Protein AF-F4S4H0-F1 (afdb_monomer_lite)

InterPro domains:
  IPR054364 Ca3427-like, PBP 2 [PF22384] (79-157)

Radius of gyration: 25.29 Å; chains: 1; bounding box: 66×42×77 Å

Foldseek 3Di:
DDPDDQDAAEEEEAPDPVCVVVVVCVVVDVPNVVRHHYDYDNVFLVVVLVCVVVVNHDHYDHDLVSVLLSLLCPPDPQSQEEEDLDPPDPFVVLVVVVCVVVVQPPPPHDHRHYDHQNDPVSQLVCCVVSVHVHIDDDCQLCVVCVVVVSDPDSDDDDDPADPDADDDDPCVVPVVCVPVVNVVVVQVVVLVVLVVCPAQLDDHDPVNLVCCCVVVVGDSVSSNVVSRVDGDDNTNVDDDPVRVVVVVD

Structure (mmCIF, N/CA/C/O backbone):
data_AF-F4S4H0-F1
#
_entry.id   AF-F4S4H0-F1
#
loop_
_atom_site.group_PDB
_atom_site.id
_atom_site.type_symbol
_atom_site.label_atom_id
_atom_site.label_alt_id
_atom_site.label_comp_id
_atom_site.label_asym_id
_atom_site.label_entity_id
_atom_site.label_seq_id
_atom_site.pdbx_PDB_ins_code
_atom_site.Cartn_x
_atom_site.Cartn_y
_atom_site.Cartn_z
_atom_site.occupancy
_atom_site.B_iso_or_equiv
_atom_site.auth_seq_id
_atom_site.auth_comp_id
_atom_site.auth_asym_id
_atom_site.auth_atom_id
_atom_site.pdbx_PDB_model_num
ATOM 1 N N . MET A 1 1 ? -43.622 7.554 39.735 1.00 36.84 1 MET A N 1
ATOM 2 C CA . MET A 1 1 ? -42.325 8.166 39.377 1.00 36.84 1 MET A CA 1
ATOM 3 C C . MET A 1 1 ? -41.307 7.040 39.299 1.00 36.84 1 MET A C 1
ATOM 5 O O . MET A 1 1 ? -40.936 6.513 40.334 1.00 36.84 1 MET A O 1
ATOM 9 N N . SER A 1 2 ? -40.969 6.576 38.093 1.00 41.09 2 SER A N 1
ATOM 10 C CA . SER A 1 2 ? -39.963 5.523 37.903 1.00 41.09 2 SER A CA 1
ATOM 11 C C . SER A 1 2 ? -38.596 6.191 37.835 1.00 41.09 2 SER A C 1
ATOM 13 O O . SER A 1 2 ? -38.225 6.730 36.797 1.00 41.09 2 SER A O 1
ATOM 15 N N . THR A 1 3 ? -37.879 6.226 38.953 1.00 40.84 3 THR A N 1
ATOM 16 C CA . THR A 1 3 ? -36.487 6.679 39.001 1.00 40.84 3 THR A CA 1
ATOM 17 C C . THR A 1 3 ? -35.623 5.639 38.295 1.00 40.84 3 THR A C 1
ATOM 19 O O . THR A 1 3 ? -35.272 4.617 38.882 1.00 40.84 3 THR A O 1
ATOM 22 N N . SER A 1 4 ? -35.322 5.859 37.012 1.00 48.38 4 SER A N 1
ATOM 23 C CA . SER A 1 4 ? -34.310 5.073 36.310 1.00 48.38 4 SER A CA 1
ATOM 24 C C . SER A 1 4 ? -32.969 5.307 36.998 1.00 48.38 4 SER A C 1
ATOM 26 O O . SER A 1 4 ? -32.482 6.437 37.030 1.00 48.38 4 SER A O 1
ATOM 28 N N . ILE A 1 5 ? -32.394 4.251 37.565 1.00 51.66 5 ILE A N 1
ATOM 29 C CA . ILE A 1 5 ? -31.032 4.265 38.104 1.00 51.66 5 ILE A CA 1
ATOM 30 C C . ILE A 1 5 ? -30.106 4.782 36.986 1.00 51.66 5 ILE A C 1
ATOM 32 O O . ILE A 1 5 ? -30.208 4.271 35.865 1.00 51.66 5 ILE A O 1
ATOM 36 N N . PRO A 1 6 ? -29.252 5.795 37.228 1.00 54.06 6 PRO A N 1
ATOM 37 C CA . PRO A 1 6 ? -28.335 6.279 36.206 1.00 54.06 6 PRO A CA 1
ATOM 38 C C . PRO A 1 6 ? -27.454 5.120 35.739 1.00 54.06 6 PRO A C 1
ATOM 40 O O . PRO A 1 6 ? -26.819 4.431 36.539 1.00 54.06 6 PRO A O 1
ATOM 43 N N . LYS A 1 7 ? -27.487 4.855 34.431 1.00 76.31 7 LYS A N 1
ATOM 44 C CA . LYS A 1 7 ? -26.752 3.753 33.812 1.00 76.31 7 LYS A CA 1
ATOM 45 C C . LYS A 1 7 ? -25.259 4.074 33.920 1.00 76.31 7 LYS A C 1
ATOM 47 O O . LYS A 1 7 ? -24.820 5.082 33.372 1.00 76.31 7 LYS A O 1
ATOM 52 N N . LYS A 1 8 ? -24.510 3.256 34.661 1.00 86.94 8 LYS A N 1
ATOM 53 C CA . LYS A 1 8 ? -23.060 3.422 34.809 1.00 86.94 8 LYS A CA 1
ATOM 54 C C . LYS A 1 8 ? -22.357 3.157 33.480 1.00 86.94 8 LYS A C 1
ATOM 56 O O . LYS A 1 8 ? -22.784 2.279 32.732 1.00 86.94 8 LYS A O 1
ATOM 61 N N . LEU A 1 9 ? -21.282 3.892 33.205 1.00 84.38 9 LEU A N 1
ATOM 62 C CA . LEU A 1 9 ? -20.436 3.663 32.033 1.00 84.38 9 LEU A CA 1
ATOM 63 C C . LEU A 1 9 ? -19.536 2.445 32.272 1.00 84.38 9 LEU A C 1
ATOM 65 O O . LEU A 1 9 ? -18.723 2.459 33.195 1.00 84.38 9 LEU A O 1
ATOM 69 N N . ARG A 1 10 ? -19.658 1.398 31.452 1.00 88.38 10 ARG A N 1
ATOM 70 C CA . ARG A 1 10 ? -18.900 0.153 31.635 1.00 88.38 10 ARG A CA 1
ATOM 71 C C . ARG A 1 10 ? -17.582 0.214 30.877 1.00 88.38 10 ARG A C 1
ATOM 73 O O . ARG A 1 10 ? -17.572 0.270 29.647 1.00 88.38 10 ARG A O 1
ATOM 80 N N . ILE A 1 11 ? -16.469 0.203 31.598 1.00 87.06 11 ILE A N 1
ATOM 81 C CA . ILE A 1 11 ? -15.128 0.348 31.030 1.00 87.06 11 ILE A CA 1
ATOM 82 C C . ILE A 1 11 ? -14.396 -0.992 31.112 1.00 87.06 11 ILE A C 1
ATOM 84 O O . ILE A 1 11 ? -14.024 -1.443 32.195 1.00 87.06 11 ILE A O 1
ATOM 88 N N . GLY A 1 12 ? -14.179 -1.614 29.955 1.00 86.75 12 GLY A N 1
ATOM 89 C CA . GLY A 1 12 ? -13.308 -2.770 29.790 1.00 86.75 12 GLY A CA 1
ATOM 90 C C . GLY A 1 12 ? -11.842 -2.367 29.911 1.00 86.75 12 GLY A C 1
ATOM 91 O O . GLY A 1 12 ? -11.394 -1.433 29.241 1.00 86.75 12 GLY A O 1
ATOM 92 N N . TYR A 1 13 ? -11.078 -3.066 30.746 1.00 87.88 13 TYR A N 1
ATOM 93 C CA . TYR A 1 13 ? -9.645 -2.807 30.909 1.00 87.88 13 TYR A CA 1
ATOM 94 C C . TYR A 1 13 ? -8.862 -4.097 31.163 1.00 87.88 13 TYR A C 1
ATOM 96 O O . TYR A 1 13 ? -9.395 -5.073 31.691 1.00 87.88 13 TYR A O 1
ATOM 104 N N . VAL A 1 14 ? -7.578 -4.103 30.805 1.00 83.88 14 VAL A N 1
ATOM 105 C CA . VAL A 1 14 ? -6.666 -5.197 31.165 1.00 83.88 14 VAL A CA 1
ATOM 106 C C . VAL A 1 14 ? -6.069 -4.890 32.546 1.00 83.88 14 VAL A C 1
ATOM 108 O O . VAL A 1 14 ? -5.500 -3.807 32.708 1.00 83.88 14 VAL A O 1
ATOM 111 N N . PRO A 1 15 ? -6.187 -5.784 33.549 1.00 84.75 15 PRO A N 1
ATOM 112 C CA . PRO A 1 15 ? -5.711 -5.561 34.917 1.00 84.75 15 PRO A CA 1
ATOM 113 C C . PRO A 1 15 ? -4.181 -5.689 35.034 1.00 84.75 15 PRO A C 1
ATOM 115 O O . PRO A 1 15 ? -3.652 -6.505 35.782 1.00 84.75 15 PRO A O 1
ATOM 118 N N . GLU A 1 16 ? -3.470 -4.853 34.286 1.00 84.19 16 GLU A N 1
ATOM 119 C CA . GLU A 1 16 ? -2.013 -4.751 34.247 1.00 84.19 16 GLU A CA 1
ATOM 120 C C . GLU A 1 16 ? -1.541 -3.359 34.679 1.00 84.19 16 GLU A C 1
ATOM 122 O O . GLU A 1 16 ? -2.334 -2.428 34.833 1.00 84.19 16 GLU A O 1
ATOM 127 N N . HIS A 1 17 ? -0.229 -3.185 34.846 1.00 79.94 17 HIS A N 1
ATOM 128 C CA . HIS A 1 17 ? 0.378 -1.937 35.313 1.00 79.94 17 HIS A CA 1
ATOM 129 C C . HIS A 1 17 ? 0.033 -0.715 34.438 1.00 79.94 17 HIS A C 1
ATOM 131 O O . HIS A 1 17 ? -0.070 0.391 34.968 1.00 79.94 17 HIS A O 1
ATOM 137 N N . PHE A 1 18 ? -0.248 -0.894 33.144 1.00 73.75 18 PHE A N 1
ATOM 138 C CA . PHE A 1 18 ? -0.721 0.182 32.259 1.00 73.75 18 PHE A CA 1
ATOM 139 C C . PHE A 1 18 ? -2.090 0.758 32.660 1.00 73.75 18 PHE A C 1
ATOM 141 O O . PHE A 1 18 ? -2.380 1.913 32.362 1.00 73.75 18 PHE A O 1
ATOM 148 N N . SER A 1 19 ? -2.913 -0.004 33.388 1.00 81.75 19 SER A N 1
ATOM 149 C CA . SER A 1 19 ? -4.205 0.461 33.916 1.00 81.75 19 SER A CA 1
ATOM 150 C C 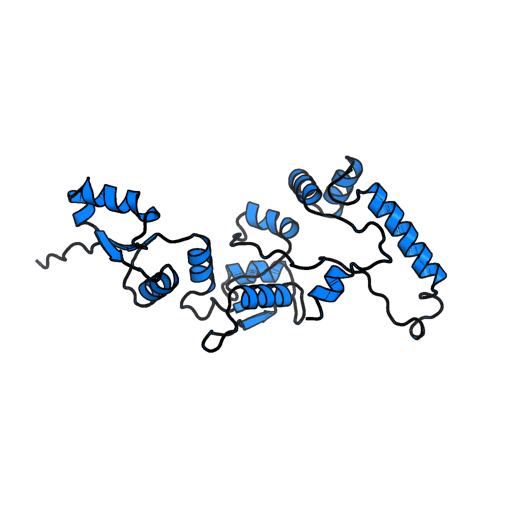. SER A 1 19 ? -4.089 1.300 35.194 1.00 81.75 19 SER A C 1
ATOM 152 O O . SER A 1 19 ? -5.091 1.820 35.685 1.00 81.75 19 SER A O 1
ATOM 154 N N . SER A 1 20 ? -2.875 1.488 35.727 1.00 79.25 20 SER A N 1
ATOM 155 C CA . SER A 1 20 ? -2.641 2.222 36.978 1.00 79.25 20 SER A CA 1
ATOM 156 C C . SER A 1 20 ? -3.262 3.624 37.017 1.00 79.25 20 SER A C 1
ATOM 158 O O . SER A 1 20 ? -3.847 3.944 38.050 1.00 79.25 20 SER A O 1
ATOM 160 N N . PRO A 1 21 ? -3.203 4.462 35.957 1.00 84.81 21 PRO A N 1
ATOM 161 C CA . PRO A 1 21 ? -3.842 5.779 35.983 1.00 84.81 21 PRO A CA 1
ATOM 162 C C . PRO A 1 21 ? -5.361 5.698 36.173 1.00 84.81 21 PRO A C 1
ATOM 164 O O . PRO A 1 21 ? -5.917 6.441 36.978 1.00 84.81 21 PRO A O 1
ATOM 167 N N . LEU A 1 22 ? -6.022 4.751 35.495 1.00 84.38 22 LEU A N 1
ATOM 168 C CA . LEU A 1 22 ? -7.455 4.503 35.660 1.00 84.38 22 LEU A CA 1
ATOM 169 C C . LEU A 1 22 ? -7.756 4.071 37.101 1.00 84.38 22 LEU A C 1
ATOM 171 O O . LEU A 1 22 ? -8.621 4.646 37.749 1.00 84.38 22 LEU A O 1
ATOM 175 N N . LEU A 1 23 ? -7.013 3.100 37.634 1.00 86.44 23 LEU A N 1
ATOM 176 C CA . LEU A 1 23 ? -7.231 2.607 38.998 1.00 86.44 23 LEU A CA 1
ATOM 177 C C . LEU A 1 23 ? -6.966 3.684 40.063 1.00 86.44 23 LEU A C 1
ATOM 179 O O . LEU A 1 23 ? -7.670 3.737 41.070 1.00 86.44 23 LEU A O 1
ATOM 183 N N . GLN A 1 24 ? -5.983 4.560 39.843 1.00 87.75 24 GLN A N 1
ATOM 184 C CA . GLN A 1 24 ? -5.719 5.699 40.722 1.00 87.75 24 GLN A CA 1
ATOM 185 C C . GLN A 1 24 ? -6.858 6.718 40.685 1.00 87.75 24 GLN A C 1
ATOM 187 O O . GLN A 1 24 ? -7.296 7.126 41.756 1.00 87.75 24 GLN A O 1
ATOM 192 N N . LEU A 1 25 ? -7.388 7.050 39.500 1.00 84.1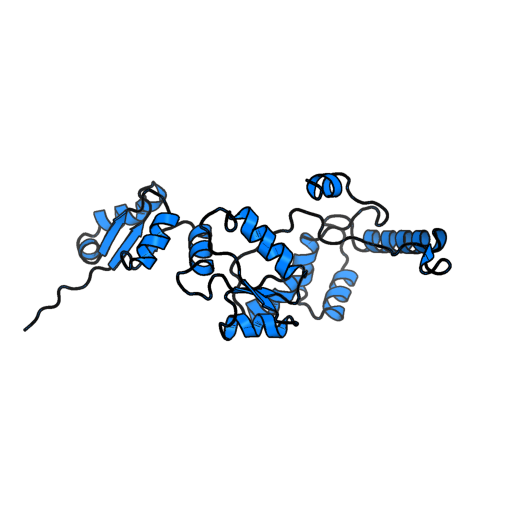9 25 LEU A N 1
ATOM 193 C CA . LEU A 1 25 ? -8.540 7.947 39.342 1.00 84.19 25 LEU A CA 1
ATOM 194 C C . LEU A 1 25 ? -9.746 7.456 40.152 1.00 84.19 25 LEU A C 1
ATOM 196 O O . LEU A 1 25 ? -10.335 8.215 40.918 1.00 84.19 25 LEU A O 1
ATOM 200 N N . ILE A 1 26 ? -10.067 6.166 40.040 1.00 88.00 26 ILE A N 1
ATOM 201 C CA . ILE A 1 26 ? -11.202 5.554 40.751 1.00 88.00 26 ILE A CA 1
ATOM 202 C C . ILE A 1 26 ? -10.965 5.476 42.262 1.00 88.00 26 ILE A C 1
ATOM 204 O O . ILE A 1 26 ? -11.913 5.511 43.047 1.00 88.00 26 ILE A O 1
ATOM 208 N N . LYS A 1 27 ? -9.702 5.414 42.692 1.00 89.38 27 LYS A N 1
ATOM 209 C CA . LYS A 1 27 ? -9.340 5.462 44.109 1.00 89.38 27 LYS A CA 1
ATOM 210 C C . LYS A 1 27 ? -9.378 6.883 44.682 1.00 89.38 27 LYS A C 1
ATOM 212 O O . LYS A 1 27 ? -9.660 7.022 45.867 1.00 89.38 27 LYS A O 1
ATOM 217 N N . SER A 1 28 ? -9.061 7.905 43.886 1.00 89.19 28 SER A N 1
ATOM 218 C CA . SER A 1 28 ? -8.986 9.300 44.337 1.00 89.19 28 SER A CA 1
ATOM 219 C C . SER A 1 28 ? -10.315 10.048 44.269 1.00 89.19 28 SER A C 1
ATOM 221 O O . SER A 1 28 ? -10.530 10.948 45.074 1.00 89.19 28 SER A O 1
ATOM 223 N N . ASP A 1 29 ? -11.185 9.699 43.320 1.00 90.50 29 ASP A N 1
ATOM 224 C CA . ASP A 1 29 ? -12.454 10.388 43.073 1.00 90.50 29 ASP A CA 1
ATOM 225 C C . ASP A 1 29 ? -13.626 9.402 43.178 1.00 90.50 29 ASP A C 1
ATOM 227 O O . ASP A 1 29 ? -13.996 8.713 42.224 1.00 90.50 29 ASP A O 1
ATOM 231 N N . HIS A 1 30 ? -14.194 9.307 44.383 1.00 87.06 30 HIS A N 1
ATOM 232 C CA . HIS A 1 30 ? -15.295 8.391 44.680 1.00 87.06 30 HIS A CA 1
ATOM 233 C C . HIS A 1 30 ? -16.614 8.792 44.006 1.00 87.06 30 HIS A C 1
ATOM 235 O O . HIS A 1 30 ? -17.411 7.913 43.663 1.00 87.06 30 HIS A O 1
ATOM 241 N N . ASP A 1 31 ? -16.828 10.089 43.776 1.00 86.88 31 ASP A N 1
ATOM 242 C CA . ASP A 1 31 ? -18.025 10.587 43.102 1.00 86.88 31 ASP A CA 1
ATOM 243 C C . ASP A 1 31 ? -17.986 10.177 41.629 1.00 86.88 31 ASP A C 1
ATOM 245 O O . ASP A 1 31 ? -18.942 9.577 41.133 1.00 86.88 31 ASP A O 1
ATOM 249 N N . PHE A 1 32 ? -16.849 10.369 40.952 1.00 84.44 32 PHE A N 1
ATOM 250 C CA . PHE A 1 32 ? -16.658 9.892 39.583 1.00 84.44 32 PHE A CA 1
ATOM 251 C C . PHE A 1 32 ? -16.693 8.361 39.496 1.00 84.44 32 PHE A C 1
ATOM 253 O O . PHE A 1 32 ? -17.365 7.810 38.620 1.00 84.44 32 PHE A O 1
ATOM 260 N N . ALA A 1 33 ? -16.060 7.657 40.440 1.00 85.94 33 ALA A N 1
ATOM 261 C CA . ALA A 1 33 ? -16.098 6.196 40.518 1.00 85.94 33 ALA A CA 1
ATOM 262 C C . ALA A 1 33 ? -17.527 5.637 40.589 1.00 85.94 33 ALA A C 1
ATOM 264 O O . ALA A 1 33 ? -17.807 4.575 40.035 1.00 85.94 33 ALA A O 1
ATOM 265 N N . SER A 1 34 ? -18.454 6.356 41.229 1.00 87.06 34 SER A N 1
ATOM 266 C CA . SER A 1 34 ? -19.857 5.942 41.313 1.00 87.06 34 SER A CA 1
ATOM 267 C C . SER A 1 34 ? -20.576 5.937 39.953 1.00 87.06 34 SER A C 1
ATOM 269 O O . SER A 1 34 ? -21.552 5.200 39.785 1.00 87.06 34 SER A O 1
ATOM 271 N N . THR A 1 35 ? -20.067 6.698 38.974 1.00 88.38 35 THR A N 1
ATOM 272 C CA . THR A 1 35 ? -20.642 6.842 37.626 1.00 88.38 35 THR A CA 1
ATOM 273 C C . THR A 1 35 ? -20.179 5.775 36.634 1.00 88.38 35 THR A C 1
ATOM 275 O O . THR A 1 35 ? -20.764 5.651 35.554 1.00 88.38 35 THR A O 1
ATOM 278 N N . ILE A 1 36 ? -19.170 4.974 36.988 1.00 90.56 36 ILE A N 1
ATOM 279 C CA . ILE A 1 36 ? -18.592 3.968 36.096 1.00 90.56 36 ILE A CA 1
ATOM 280 C C . ILE A 1 36 ? -18.588 2.567 36.719 1.00 90.56 36 ILE A C 1
ATOM 282 O O . ILE A 1 36 ? -18.702 2.390 37.932 1.00 90.56 36 ILE A O 1
ATOM 286 N N . GLU A 1 37 ? -18.451 1.552 35.876 1.00 92.19 37 GLU A N 1
ATOM 287 C CA . GLU A 1 37 ? -18.258 0.157 36.263 1.00 92.19 37 GLU A CA 1
ATOM 288 C C . GLU A 1 37 ? -17.032 -0.389 35.528 1.00 92.19 37 GLU A C 1
ATOM 290 O O . GLU A 1 37 ? -16.981 -0.371 34.300 1.00 92.19 37 GLU A O 1
ATOM 295 N N . LEU A 1 38 ? -16.023 -0.850 36.269 1.00 90.38 38 LEU A N 1
ATOM 296 C CA . LEU A 1 38 ? -14.827 -1.437 35.669 1.00 90.38 38 LEU A CA 1
ATOM 297 C C . LEU A 1 38 ? -15.039 -2.928 35.422 1.00 90.38 38 LEU A C 1
ATOM 299 O O . LEU A 1 38 ? -15.326 -3.679 36.352 1.00 90.38 38 LEU A O 1
ATOM 303 N N . ILE A 1 39 ? -14.845 -3.354 34.177 1.00 90.38 39 ILE A N 1
ATOM 304 C CA . ILE A 1 39 ? -14.970 -4.749 33.760 1.00 90.38 39 ILE A CA 1
ATOM 305 C C . ILE A 1 39 ? -13.570 -5.260 33.402 1.00 90.38 39 ILE A C 1
ATOM 307 O O . ILE A 1 39 ? -12.975 -4.790 32.430 1.00 90.38 39 ILE A O 1
ATOM 311 N N . PRO A 1 40 ? -12.994 -6.177 34.198 1.00 89.00 40 PRO A N 1
ATOM 312 C CA . PRO A 1 40 ? -11.661 -6.690 33.932 1.00 89.00 40 PRO A CA 1
ATOM 313 C C . PRO A 1 40 ? -11.681 -7.707 32.784 1.00 89.00 40 PRO A C 1
ATOM 315 O O . PRO A 1 40 ? -12.432 -8.684 32.799 1.00 89.00 40 PRO A O 1
ATOM 318 N N . ASN A 1 41 ? -10.774 -7.521 31.829 1.00 80.62 41 ASN A N 1
ATOM 319 C CA . ASN A 1 41 ? -10.523 -8.418 30.705 1.00 80.62 41 ASN A CA 1
ATOM 320 C C . ASN A 1 41 ? -9.085 -8.972 30.808 1.00 80.62 41 ASN A C 1
ATOM 322 O O . ASN A 1 41 ? -8.194 -8.511 30.091 1.00 80.62 41 ASN A O 1
ATOM 326 N N . PRO A 1 42 ? -8.818 -9.926 31.728 1.00 82.69 42 PRO A N 1
ATOM 327 C CA . PRO A 1 42 ? -7.471 -10.444 31.995 1.00 82.69 42 PRO A CA 1
ATOM 328 C C . PRO A 1 42 ? -6.848 -11.192 30.815 1.00 82.69 42 PRO A C 1
ATOM 330 O O . PRO A 1 42 ? -5.630 -11.267 30.726 1.00 82.69 42 PRO A O 1
ATOM 333 N N . SER A 1 43 ? -7.654 -11.711 29.886 1.00 75.38 43 SER A N 1
ATOM 334 C CA . SER A 1 43 ? -7.157 -12.344 28.657 1.00 75.38 43 SER A CA 1
ATOM 335 C C . SER A 1 43 ? -6.833 -11.330 27.550 1.00 75.38 43 SER A C 1
ATOM 337 O O . SER A 1 43 ? -6.640 -11.709 26.395 1.00 75.38 43 SER A O 1
ATOM 339 N N . GLY A 1 44 ? -6.794 -10.036 27.878 1.00 71.19 44 GLY A N 1
ATOM 340 C CA . GLY A 1 44 ? -6.420 -8.971 26.958 1.00 71.19 44 GLY A CA 1
ATOM 341 C C . GLY A 1 44 ? -7.523 -8.594 25.970 1.00 71.19 44 GLY A C 1
ATOM 342 O O . GLY A 1 44 ? -8.718 -8.835 26.170 1.00 71.19 44 GLY A O 1
ATOM 343 N N . THR A 1 45 ? -7.117 -7.965 24.869 1.00 65.19 45 THR A N 1
ATOM 344 C CA . THR A 1 45 ? -8.046 -7.291 23.956 1.00 65.19 45 THR A CA 1
ATOM 345 C C . THR A 1 45 ? -8.982 -8.235 23.199 1.00 65.19 45 THR A C 1
ATOM 347 O O . THR A 1 45 ? -10.093 -7.833 22.870 1.00 65.19 45 THR A O 1
ATOM 350 N N . GLY A 1 46 ? -8.601 -9.496 22.961 1.00 64.44 46 GLY A N 1
ATOM 351 C CA . GLY A 1 46 ? -9.491 -10.478 22.323 1.00 64.44 46 GLY A CA 1
ATOM 352 C C . GLY A 1 46 ? -10.770 -10.717 23.135 1.00 64.44 46 GLY A C 1
ATOM 353 O O . GLY A 1 46 ? -11.875 -10.701 22.594 1.00 64.44 46 GLY A O 1
ATOM 354 N N . GLN A 1 47 ? -10.635 -10.823 24.462 1.00 73.94 47 GLN A N 1
ATOM 355 C CA . GLN A 1 47 ? -11.778 -10.880 25.376 1.00 73.94 47 GLN A CA 1
ATOM 356 C C . GLN A 1 47 ? -12.572 -9.569 25.354 1.00 73.94 47 GLN A C 1
ATOM 358 O O . GLN A 1 47 ? -13.793 -9.591 25.441 1.00 73.94 47 GLN A O 1
ATOM 363 N N . MET A 1 48 ? -11.890 -8.431 25.220 1.00 72.88 48 MET A N 1
ATOM 364 C CA . MET A 1 48 ? -12.510 -7.103 25.198 1.00 72.88 48 MET A CA 1
ATOM 365 C C . MET A 1 48 ? -13.364 -6.874 23.943 1.00 72.88 48 MET A C 1
ATOM 367 O O . MET A 1 48 ? -14.469 -6.349 24.041 1.00 72.88 48 MET A O 1
ATOM 371 N N . ILE A 1 49 ? -12.915 -7.355 22.780 1.00 68.31 49 ILE A N 1
ATOM 372 C CA . ILE A 1 49 ? -13.711 -7.369 21.543 1.00 68.31 49 ILE A CA 1
ATOM 373 C C . ILE A 1 49 ? -14.989 -8.189 21.748 1.00 68.31 49 ILE A C 1
ATOM 375 O O . ILE A 1 49 ? -16.074 -7.723 21.408 1.00 68.31 49 ILE A O 1
ATOM 379 N N . LYS A 1 50 ? -14.891 -9.374 22.364 1.00 70.62 50 LYS A N 1
ATOM 380 C CA . LYS A 1 50 ? -16.068 -10.188 22.696 1.00 70.62 50 LYS A CA 1
ATOM 381 C C . LYS A 1 50 ? -16.995 -9.487 23.696 1.00 70.62 50 LYS A C 1
ATOM 383 O O . LYS A 1 50 ? -18.203 -9.474 23.501 1.00 70.62 50 LYS A O 1
ATOM 388 N N . SER A 1 51 ? -16.447 -8.816 24.709 1.00 74.62 51 SER A N 1
ATOM 389 C CA . SER A 1 51 ? -17.236 -8.008 25.645 1.00 74.62 51 SER A CA 1
ATOM 390 C C . SER A 1 51 ? -17.972 -6.852 24.954 1.00 74.62 51 SER A C 1
ATOM 392 O O . SER A 1 51 ? -19.078 -6.522 25.372 1.00 74.62 51 SER A O 1
ATOM 394 N N . PHE A 1 52 ? -17.428 -6.253 23.888 1.00 69.12 52 PHE A N 1
ATOM 395 C CA . PHE A 1 52 ? -18.191 -5.310 23.057 1.00 69.12 52 PHE A CA 1
ATOM 396 C C . PHE A 1 52 ? -19.322 -6.004 22.291 1.00 69.12 52 PHE A C 1
ATOM 398 O O . PHE A 1 52 ? -20.438 -5.487 22.252 1.00 69.12 52 PHE A O 1
ATOM 405 N N . GLN A 1 53 ? -19.050 -7.173 21.701 1.00 65.50 53 GLN A N 1
ATOM 406 C CA . GLN A 1 53 ? -20.036 -7.954 20.939 1.00 65.50 53 GLN A CA 1
ATOM 407 C C . GLN A 1 53 ? -21.233 -8.365 21.801 1.00 65.50 53 GLN A C 1
ATOM 409 O O . GLN A 1 53 ? -22.375 -8.203 21.383 1.00 65.50 53 GLN A O 1
ATOM 414 N N . ASP A 1 54 ? -20.968 -8.811 23.027 1.00 77.44 54 ASP A N 1
ATOM 415 C CA . ASP A 1 54 ? -21.985 -9.225 23.995 1.00 77.44 54 ASP A CA 1
ATOM 416 C C . ASP A 1 54 ? -22.634 -8.021 24.714 1.00 77.44 54 ASP A C 1
ATOM 418 O O . ASP A 1 54 ? -23.377 -8.189 25.684 1.00 77.44 54 ASP A O 1
ATOM 422 N N . CYS A 1 55 ? -22.340 -6.791 24.266 1.00 74.81 55 CYS A N 1
ATOM 423 C CA . CYS A 1 55 ? -22.780 -5.532 24.867 1.00 74.81 55 CYS A CA 1
ATOM 424 C C . CYS A 1 55 ? -22.479 -5.443 26.371 1.00 74.81 55 CYS A C 1
ATOM 426 O O . CYS A 1 55 ? -23.264 -4.853 27.114 1.00 74.81 55 CYS A O 1
ATOM 428 N N . GLN A 1 56 ? -21.371 -6.027 26.832 1.00 80.25 56 GLN A N 1
ATOM 429 C CA . GLN A 1 56 ? -20.942 -6.032 28.232 1.00 80.25 56 GLN A CA 1
ATOM 430 C C . GLN A 1 56 ? -20.153 -4.777 28.613 1.00 80.25 56 GLN A C 1
ATOM 432 O O . GLN A 1 56 ? -20.279 -4.337 29.748 1.00 80.25 56 GLN A O 1
ATOM 437 N N . ILE A 1 57 ? -19.399 -4.181 27.686 1.00 79.12 57 ILE A N 1
ATOM 438 C CA . ILE A 1 57 ? -18.629 -2.942 27.902 1.00 79.12 57 ILE A CA 1
ATOM 439 C C . ILE A 1 57 ? -19.074 -1.842 26.932 1.00 79.12 57 ILE A C 1
ATOM 441 O O . ILE A 1 57 ? -19.544 -2.132 25.833 1.00 79.12 57 ILE A O 1
ATOM 445 N N . ASP A 1 58 ? -18.907 -0.586 27.343 1.00 73.88 58 ASP A N 1
ATOM 446 C CA . ASP A 1 58 ? -19.222 0.619 26.563 1.00 73.88 58 ASP A CA 1
ATOM 447 C C . ASP A 1 58 ? -17.947 1.340 26.087 1.00 73.88 58 ASP A C 1
ATOM 449 O O . ASP A 1 58 ? -17.929 1.950 25.019 1.00 73.88 58 ASP A O 1
ATOM 453 N N . VAL A 1 59 ? -16.862 1.251 26.865 1.00 78.81 59 VAL A N 1
ATOM 454 C CA . VAL A 1 59 ? -15.545 1.844 26.579 1.00 78.81 59 VAL A CA 1
ATOM 455 C C . VAL A 1 59 ? -14.460 0.797 26.823 1.00 78.81 59 VAL A C 1
ATOM 457 O O . VAL A 1 59 ? -14.603 -0.040 27.709 1.00 78.81 59 VAL A O 1
ATOM 460 N N . ALA A 1 60 ? -13.368 0.845 26.061 1.00 80.06 60 ALA A N 1
ATOM 461 C CA . ALA A 1 60 ? -12.220 -0.043 26.215 1.00 80.06 60 ALA A CA 1
ATOM 462 C C . ALA A 1 60 ? -10.919 0.743 26.363 1.00 80.06 60 ALA A C 1
ATOM 464 O O . ALA A 1 60 ? -10.667 1.679 25.605 1.00 80.06 60 ALA A O 1
ATOM 465 N N . ILE A 1 61 ? -10.068 0.301 27.286 1.00 79.38 61 ILE A N 1
ATOM 466 C CA . ILE A 1 61 ? -8.666 0.710 27.372 1.00 79.38 61 ILE A CA 1
ATOM 467 C C . ILE A 1 61 ? -7.818 -0.503 26.997 1.00 79.38 61 ILE A C 1
ATOM 469 O O . ILE A 1 61 ? -7.687 -1.449 27.776 1.00 79.38 61 ILE A O 1
ATOM 473 N N . ALA A 1 62 ? -7.271 -0.484 25.785 1.00 73.12 62 ALA A N 1
ATOM 474 C CA . ALA A 1 62 ? -6.522 -1.597 25.217 1.00 73.12 62 ALA A CA 1
ATOM 475 C C . ALA A 1 62 ? -5.383 -1.106 24.317 1.00 73.12 62 ALA A C 1
ATOM 477 O O . ALA A 1 62 ? -5.301 0.076 23.987 1.00 73.12 62 ALA A O 1
ATOM 478 N N . LEU A 1 63 ? -4.524 -2.038 23.900 1.00 66.56 63 LEU A N 1
ATOM 479 C CA . LEU A 1 63 ? -3.454 -1.766 22.943 1.00 66.56 63 LEU A CA 1
ATOM 480 C C . LEU A 1 63 ? -4.030 -1.311 21.594 1.00 66.56 63 LEU A C 1
ATOM 482 O O . LEU A 1 63 ? -4.983 -1.907 21.076 1.00 66.56 63 LEU A O 1
ATOM 486 N N . THR A 1 64 ? -3.421 -0.281 21.011 1.00 57.81 64 THR A N 1
ATOM 487 C CA . THR A 1 64 ? -3.862 0.373 19.771 1.00 57.81 64 THR A CA 1
ATOM 488 C C . THR A 1 64 ? -4.022 -0.619 18.620 1.00 57.81 64 THR A C 1
ATOM 490 O O . THR A 1 64 ? -5.050 -0.633 17.944 1.00 57.81 64 THR A O 1
ATOM 493 N N . GLU A 1 65 ? -3.052 -1.512 18.434 1.00 52.72 65 GLU A N 1
ATOM 494 C CA . GLU A 1 65 ? -3.033 -2.523 17.375 1.00 52.72 65 GLU A CA 1
ATOM 495 C C . GLU A 1 65 ? -4.221 -3.484 17.478 1.00 52.72 65 GLU A C 1
ATOM 497 O O . GLU A 1 65 ? -4.739 -3.957 16.466 1.00 52.72 65 GLU A O 1
ATOM 502 N N . SER A 1 66 ? -4.674 -3.760 18.701 1.00 54.00 66 SER A N 1
ATOM 503 C CA . SER A 1 66 ? -5.786 -4.671 18.951 1.00 54.00 66 SER A CA 1
ATOM 504 C C . SER A 1 66 ? -7.151 -4.005 18.760 1.00 54.00 66 SER A C 1
ATOM 506 O O . SER A 1 66 ? -8.085 -4.658 18.301 1.00 54.00 66 SER A O 1
ATOM 508 N N . LEU A 1 67 ? -7.276 -2.707 19.061 1.00 56.91 67 LEU A N 1
ATOM 509 C CA . LEU A 1 67 ? -8.479 -1.931 18.737 1.00 56.91 67 LEU A CA 1
ATOM 510 C C . LEU A 1 67 ? -8.621 -1.750 17.225 1.00 56.91 67 LEU A C 1
ATOM 512 O O . LEU A 1 67 ? -9.720 -1.897 16.702 1.00 56.91 67 LEU A O 1
ATOM 516 N N . ILE A 1 68 ? -7.513 -1.517 16.516 1.00 55.28 68 ILE A N 1
ATOM 517 C CA . ILE A 1 68 ? -7.489 -1.494 15.048 1.00 55.28 68 ILE A CA 1
ATOM 518 C C . ILE A 1 68 ? -7.941 -2.850 14.496 1.00 55.28 68 ILE A C 1
ATOM 520 O O . ILE A 1 68 ? -8.832 -2.888 13.651 1.00 55.28 68 ILE A O 1
ATOM 524 N N . ALA A 1 69 ? -7.408 -3.962 15.015 1.00 54.41 69 ALA A N 1
ATOM 525 C CA . ALA A 1 69 ? -7.862 -5.294 14.625 1.00 54.41 69 ALA A CA 1
ATOM 526 C C . ALA A 1 69 ? -9.357 -5.504 14.920 1.00 54.41 69 ALA A C 1
ATOM 528 O O . ALA A 1 69 ? -10.067 -6.004 14.062 1.00 54.41 69 ALA A O 1
ATOM 529 N N . GLY A 1 70 ? -9.869 -5.074 16.077 1.00 53.91 70 GLY A N 1
ATOM 530 C CA . GLY A 1 70 ? -11.294 -5.167 16.415 1.00 53.91 70 GLY A CA 1
ATOM 531 C C . GLY A 1 70 ? -12.210 -4.282 15.559 1.00 53.91 70 GLY A C 1
ATOM 532 O O . GLY A 1 70 ? -13.332 -4.683 15.264 1.00 53.91 70 GLY A O 1
ATOM 533 N N . ILE A 1 71 ? -11.742 -3.107 15.125 1.00 54.47 71 ILE A N 1
ATOM 534 C CA . ILE A 1 71 ? -12.449 -2.234 14.172 1.00 54.47 71 ILE A CA 1
ATOM 535 C C . ILE A 1 71 ? -12.491 -2.894 12.794 1.00 54.47 71 ILE A C 1
ATOM 537 O O . ILE A 1 71 ? -13.547 -2.921 12.164 1.00 54.47 71 ILE A O 1
ATOM 541 N N . ILE A 1 72 ? -11.362 -3.453 12.351 1.00 50.25 72 ILE A N 1
ATOM 542 C CA . ILE A 1 72 ? -11.278 -4.164 11.075 1.00 50.25 72 ILE A CA 1
ATOM 543 C C . ILE A 1 72 ? -12.129 -5.438 11.120 1.00 50.25 72 ILE A C 1
ATOM 545 O O . ILE A 1 72 ? -12.827 -5.702 10.157 1.00 50.25 72 ILE A O 1
ATOM 549 N N . LEU A 1 73 ? -12.144 -6.177 12.235 1.00 51.19 73 LEU A N 1
ATOM 550 C CA . LEU A 1 73 ? -12.796 -7.488 12.402 1.00 51.19 73 LEU A CA 1
ATOM 551 C C . LEU A 1 73 ? -14.180 -7.445 13.078 1.00 51.19 73 LEU A C 1
ATOM 553 O O . LEU A 1 73 ? -14.702 -8.487 13.479 1.00 51.19 73 LEU A O 1
ATOM 557 N N . GLY A 1 74 ? -14.767 -6.259 13.261 1.00 49.12 74 GLY A N 1
ATOM 558 C CA . GLY A 1 74 ? -15.985 -6.058 14.052 1.00 49.12 74 GLY A CA 1
ATOM 559 C C . GLY A 1 74 ? -17.191 -6.927 13.634 1.00 49.12 74 GLY A C 1
ATOM 560 O O . GLY A 1 74 ? -17.217 -7.513 12.554 1.00 49.12 74 GLY A O 1
ATOM 561 N N . PRO A 1 75 ? -18.260 -6.988 14.453 1.00 43.22 75 PRO A N 1
ATOM 562 C CA . PRO A 1 75 ? -19.357 -7.965 14.331 1.00 43.22 75 PRO A CA 1
ATOM 563 C C . PRO A 1 75 ? -20.249 -7.820 13.084 1.00 43.22 75 PRO A C 1
ATOM 565 O O . PRO A 1 75 ? -21.206 -8.575 12.916 1.00 43.22 75 PRO A O 1
ATOM 568 N N . THR A 1 76 ? -19.966 -6.865 12.198 1.00 44.19 76 THR A N 1
ATOM 569 C CA . THR A 1 76 ? -20.730 -6.687 10.960 1.00 44.19 76 THR A CA 1
ATOM 570 C C . THR A 1 76 ? -20.141 -7.550 9.846 1.00 44.19 76 THR A C 1
ATOM 572 O O . THR A 1 76 ? -18.929 -7.713 9.738 1.00 44.19 76 THR A O 1
ATOM 575 N N . SER A 1 77 ? -20.988 -8.064 8.950 1.00 48.28 77 SER A N 1
ATOM 576 C CA . SER A 1 77 ? -20.576 -8.794 7.734 1.00 48.28 77 SER A CA 1
ATOM 577 C C . SER A 1 77 ? -19.612 -8.017 6.822 1.00 48.28 77 SER A C 1
ATOM 579 O O . SER A 1 77 ? -19.075 -8.586 5.881 1.00 48.28 77 SER A O 1
ATOM 581 N N . ARG A 1 78 ? -19.378 -6.728 7.099 1.00 52.25 78 ARG A N 1
ATOM 582 C CA . ARG 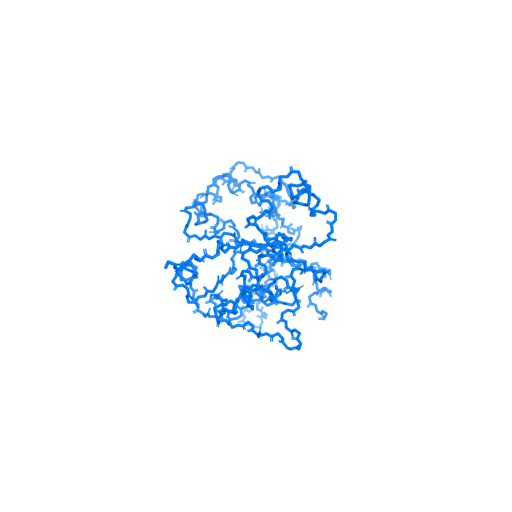A 1 78 ? -18.516 -5.820 6.336 1.00 52.25 78 ARG A CA 1
ATOM 583 C C . ARG A 1 78 ? -17.040 -5.950 6.696 1.00 52.25 78 ARG A C 1
ATOM 585 O O . ARG A 1 78 ? -16.212 -5.809 5.812 1.00 52.25 78 ARG A O 1
ATOM 592 N N . ALA A 1 79 ? -16.728 -6.271 7.953 1.00 58.00 79 ALA A N 1
ATOM 593 C CA . ALA A 1 79 ? -15.373 -6.369 8.511 1.00 58.00 79 ALA A CA 1
ATOM 594 C C . ALA A 1 79 ? -14.419 -7.297 7.730 1.00 58.00 79 ALA A C 1
ATOM 596 O O . ALA A 1 79 ? -13.206 -7.123 7.718 1.00 58.00 79 ALA A O 1
ATOM 597 N N . HIS A 1 80 ? -14.983 -8.273 7.023 1.00 68.88 80 HIS A N 1
ATOM 598 C CA . HIS A 1 80 ? -14.219 -9.262 6.272 1.00 68.88 80 HIS A CA 1
ATOM 599 C C . HIS A 1 80 ? -14.154 -8.925 4.778 1.00 68.88 80 HIS A C 1
ATOM 601 O O . HIS A 1 80 ? -13.486 -9.640 4.045 1.00 68.88 80 HIS A O 1
ATOM 607 N N . ARG A 1 81 ? -14.824 -7.856 4.315 1.00 86.56 81 ARG A N 1
ATOM 608 C CA . ARG A 1 81 ? -14.890 -7.467 2.899 1.00 86.56 81 ARG A CA 1
ATOM 609 C C . ARG A 1 81 ? -13.788 -6.471 2.573 1.00 86.56 81 ARG A C 1
ATOM 611 O O . ARG A 1 81 ? -13.906 -5.288 2.899 1.00 86.56 81 ARG A O 1
ATOM 618 N N . LEU A 1 82 ? -12.732 -6.939 1.919 1.00 90.62 82 LEU A N 1
ATOM 619 C CA . LEU A 1 82 ? -11.620 -6.101 1.484 1.00 90.62 82 LEU A CA 1
ATOM 620 C C . LEU A 1 82 ? -11.718 -5.788 -0.009 1.00 90.62 82 LEU A C 1
ATOM 622 O O . LEU A 1 82 ? -11.868 -6.687 -0.839 1.00 90.62 82 LEU A O 1
ATOM 626 N N . GLY A 1 83 ? -11.616 -4.503 -0.341 1.00 92.38 83 GLY A N 1
ATOM 627 C CA . GLY A 1 83 ? -11.580 -4.021 -1.715 1.00 92.38 83 GLY A CA 1
ATOM 628 C C . GLY A 1 83 ? -10.254 -4.358 -2.390 1.00 92.38 83 GLY A C 1
ATOM 629 O O . GLY A 1 83 ? -9.175 -4.078 -1.858 1.00 92.38 83 GLY A O 1
ATOM 630 N N . ILE A 1 84 ? -10.327 -4.938 -3.585 1.00 88.56 84 ILE A N 1
ATOM 631 C CA . ILE A 1 84 ? -9.181 -5.259 -4.440 1.00 88.56 84 ILE A CA 1
ATOM 632 C C . ILE A 1 84 ? -9.385 -4.653 -5.825 1.00 88.56 84 ILE A C 1
ATOM 634 O O . ILE A 1 84 ? -10.508 -4.524 -6.302 1.00 88.56 84 ILE A O 1
ATOM 638 N N . SER A 1 85 ? -8.302 -4.279 -6.508 1.00 81.62 85 SER A N 1
ATOM 639 C CA . SER A 1 85 ? -8.438 -3.753 -7.871 1.00 81.62 85 SER A CA 1
ATOM 640 C C . SER A 1 85 ? -8.840 -4.859 -8.839 1.00 81.62 85 SER A C 1
ATOM 642 O O . SER A 1 85 ? -9.728 -4.671 -9.649 1.00 81.62 85 SER A O 1
ATOM 644 N N . ARG A 1 86 ? -8.230 -6.041 -8.742 1.00 83.88 86 ARG A N 1
ATOM 645 C CA . ARG A 1 86 ? -8.574 -7.215 -9.554 1.00 83.88 86 ARG A CA 1
ATOM 646 C C . ARG A 1 86 ? -8.089 -8.482 -8.870 1.00 83.88 86 ARG A C 1
ATOM 648 O O . ARG A 1 86 ? -7.223 -8.414 -8.002 1.00 83.88 86 ARG A O 1
ATOM 655 N N . LEU A 1 87 ? -8.573 -9.634 -9.320 1.00 79.81 87 LEU A N 1
ATOM 656 C CA . LEU A 1 87 ? -8.039 -10.916 -8.866 1.00 79.81 87 LEU A CA 1
ATOM 657 C C . LEU A 1 87 ? -6.536 -11.026 -9.182 1.00 79.81 87 LEU A C 1
ATOM 659 O O . LEU A 1 87 ? -6.093 -10.683 -10.280 1.00 79.81 87 LEU A O 1
ATOM 663 N N . GLY A 1 88 ? -5.754 -11.468 -8.199 1.00 71.69 88 GLY A N 1
ATOM 664 C CA . GLY A 1 88 ? -4.293 -11.556 -8.260 1.00 71.69 88 GLY A CA 1
ATOM 665 C C . GLY A 1 88 ? -3.562 -10.214 -8.149 1.00 71.69 88 GLY A C 1
ATOM 666 O O . GLY A 1 88 ? -2.356 -10.162 -8.380 1.00 71.69 88 GLY A O 1
ATOM 667 N N . SER A 1 89 ? -4.250 -9.110 -7.831 1.00 78.75 89 SER A N 1
ATOM 668 C CA . SER A 1 89 ? -3.592 -7.819 -7.609 1.00 78.75 89 SER A CA 1
ATOM 669 C C . SER A 1 89 ? -2.716 -7.829 -6.354 1.00 78.75 89 SER A C 1
ATOM 671 O O . SER A 1 89 ? -2.955 -8.578 -5.406 1.00 78.75 89 SER A O 1
ATOM 673 N N . GLY A 1 90 ? -1.761 -6.895 -6.293 1.00 75.88 90 GLY A N 1
ATOM 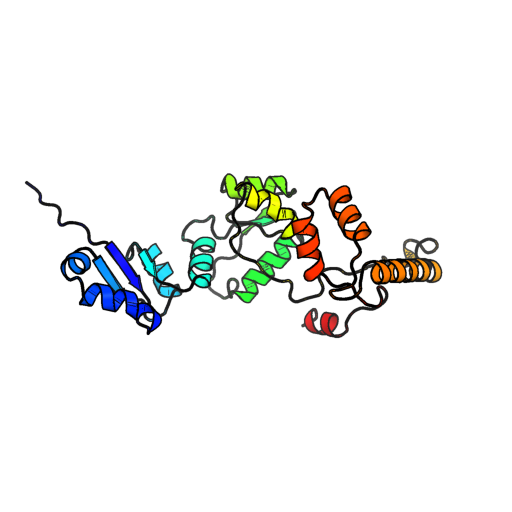674 C CA . GLY A 1 90 ? -0.995 -6.642 -5.071 1.00 75.88 90 GLY A CA 1
ATOM 675 C C . GLY A 1 90 ? -1.887 -6.335 -3.862 1.00 75.88 90 GLY A C 1
ATOM 676 O O . GLY A 1 90 ? -1.583 -6.784 -2.765 1.00 75.88 90 GLY A O 1
ATOM 677 N N . SER A 1 91 ? -3.029 -5.660 -4.049 1.00 80.81 91 SER A N 1
ATOM 678 C CA . SER A 1 91 ? -3.980 -5.409 -2.958 1.00 80.81 91 SER A CA 1
ATOM 679 C C . SER A 1 91 ? -4.627 -6.686 -2.408 1.00 80.81 91 SER A C 1
ATOM 681 O O . SER A 1 91 ? -4.803 -6.784 -1.198 1.00 80.81 91 SER A O 1
ATOM 683 N N . GLN A 1 92 ? -4.899 -7.694 -3.247 1.00 84.19 92 GLN A N 1
ATOM 684 C CA . GLN A 1 92 ? -5.367 -9.004 -2.782 1.00 84.19 92 GLN A CA 1
ATOM 685 C C . GLN A 1 92 ? -4.252 -9.790 -2.083 1.00 84.19 92 GLN A C 1
ATOM 687 O O . GLN A 1 92 ? -4.470 -10.363 -1.012 1.00 84.19 92 GLN A O 1
ATOM 692 N N . VAL A 1 93 ? -3.054 -9.815 -2.677 1.00 81.50 93 VAL A N 1
ATOM 693 C CA . VAL A 1 93 ? -1.899 -10.529 -2.114 1.00 81.50 93 VAL A CA 1
ATOM 694 C C . VAL A 1 93 ? -1.551 -9.959 -0.745 1.00 81.50 93 VAL A C 1
ATOM 696 O O . VAL A 1 93 ? -1.475 -10.709 0.221 1.00 81.50 93 VAL A O 1
ATOM 699 N N . MET A 1 94 ? -1.426 -8.638 -0.623 1.00 84.38 94 MET A N 1
ATOM 700 C CA . MET A 1 94 ? -1.064 -7.998 0.641 1.00 84.38 94 MET A CA 1
ATOM 701 C C . MET A 1 94 ? -2.147 -8.130 1.707 1.00 84.38 94 MET A C 1
ATOM 703 O O . MET A 1 94 ? -1.818 -8.320 2.876 1.00 84.38 94 MET A O 1
ATOM 707 N N . ALA A 1 95 ? -3.424 -8.117 1.321 1.00 85.19 95 ALA A N 1
ATOM 708 C CA . ALA A 1 95 ? -4.511 -8.423 2.243 1.00 85.19 95 ALA A CA 1
ATOM 709 C C . ALA A 1 95 ? -4.441 -9.871 2.752 1.00 85.19 95 ALA A C 1
ATOM 711 O O . ALA A 1 95 ? -4.682 -10.122 3.929 1.00 85.19 95 ALA A O 1
ATOM 712 N N . SER A 1 96 ? -4.042 -10.811 1.892 1.00 81.31 96 SER A N 1
ATOM 713 C CA . SER A 1 96 ? -3.840 -12.216 2.267 1.00 81.31 96 SER A CA 1
ATOM 714 C C . SER A 1 96 ? -2.608 -12.399 3.163 1.00 81.31 96 SER A C 1
ATOM 716 O O . SER A 1 96 ? -2.675 -13.121 4.153 1.00 81.31 96 SER A O 1
ATOM 718 N N . VAL A 1 97 ? -1.503 -11.701 2.877 1.00 81.12 97 VAL A N 1
ATOM 719 C CA . VAL A 1 97 ? -0.301 -11.669 3.732 1.00 81.12 97 VAL A CA 1
ATOM 720 C C . VAL A 1 97 ? -0.641 -11.118 5.111 1.00 81.12 97 VAL A C 1
ATOM 722 O O . VAL A 1 97 ? -0.271 -11.715 6.118 1.00 81.12 97 VAL A O 1
ATOM 725 N N . MET A 1 98 ? -1.390 -10.015 5.169 1.00 84.94 98 MET A N 1
ATOM 726 C CA . MET A 1 98 ? -1.879 -9.452 6.424 1.00 84.94 98 MET A CA 1
ATOM 727 C C . MET A 1 98 ? -2.730 -10.470 7.191 1.00 84.94 98 MET A C 1
ATOM 729 O O . MET A 1 98 ? -2.537 -10.640 8.392 1.00 84.94 98 MET A O 1
ATOM 733 N N . ALA A 1 99 ? -3.638 -11.169 6.504 1.00 79.88 99 ALA A N 1
ATOM 734 C CA . ALA A 1 99 ? -4.474 -12.207 7.100 1.00 79.88 99 ALA A CA 1
ATOM 735 C C . ALA A 1 99 ? -3.635 -13.325 7.732 1.00 79.88 99 ALA A C 1
ATOM 737 O O . ALA A 1 99 ? -3.864 -13.684 8.885 1.00 79.88 99 ALA A O 1
ATOM 738 N N . LEU A 1 100 ? -2.635 -13.828 6.998 1.00 76.94 100 LEU A N 1
ATOM 739 C CA . LEU A 1 100 ? -1.695 -14.846 7.473 1.00 76.94 100 LEU A CA 1
ATOM 740 C C . LEU A 1 100 ? -0.930 -14.361 8.708 1.00 76.94 100 LEU A C 1
ATOM 742 O O . LEU A 1 100 ? -0.924 -15.037 9.730 1.00 76.94 100 LEU A O 1
ATOM 746 N N . GLN A 1 101 ? -0.338 -13.165 8.644 1.00 78.44 101 GLN A N 1
ATOM 747 C CA . GLN A 1 101 ? 0.434 -12.581 9.749 1.00 78.44 101 GLN A CA 1
ATOM 748 C C . GLN A 1 101 ? -0.399 -12.355 11.016 1.00 78.44 101 GLN A C 1
ATOM 750 O O . GLN A 1 101 ? 0.148 -12.301 12.116 1.00 78.44 101 GLN A O 1
ATOM 755 N N . ARG A 1 102 ? -1.717 -12.194 10.871 1.00 76.12 102 ARG A N 1
ATOM 756 C CA . ARG A 1 102 ? -2.648 -11.969 11.980 1.00 76.12 102 ARG A CA 1
ATOM 757 C C . ARG A 1 102 ? -3.378 -13.241 12.436 1.00 76.12 102 ARG A C 1
ATOM 759 O O . ARG A 1 102 ? -4.215 -13.137 13.329 1.00 76.12 102 ARG A O 1
ATOM 766 N N . GLY A 1 103 ? -3.102 -14.401 11.832 1.00 71.69 103 GLY A N 1
ATOM 767 C CA . GLY A 1 103 ? -3.778 -15.666 12.151 1.00 71.69 103 GLY A CA 1
ATOM 768 C C . GLY A 1 103 ? -5.244 -15.727 11.700 1.00 71.69 103 GLY A C 1
ATOM 769 O O . GLY A 1 103 ? -6.023 -16.523 12.208 1.00 71.69 103 GLY A O 1
ATOM 770 N N . TRP A 1 104 ? -5.667 -14.889 10.747 1.00 73.19 104 TRP A N 1
ATOM 771 C CA . TRP A 1 104 ? -7.071 -14.810 10.297 1.00 73.19 104 TRP A CA 1
ATOM 772 C C . TRP A 1 104 ? -7.491 -15.952 9.367 1.00 73.19 104 TRP A C 1
ATOM 774 O O . TRP A 1 104 ? -8.627 -15.982 8.899 1.00 73.19 104 TRP A O 1
ATOM 784 N N . LEU A 1 105 ? -6.571 -16.866 9.069 1.00 66.88 105 LEU A N 1
ATOM 785 C CA . LEU A 1 105 ? -6.794 -18.031 8.216 1.00 66.88 105 LEU A CA 1
ATOM 786 C C . LEU A 1 105 ? -6.722 -19.352 9.002 1.00 66.88 105 LEU A C 1
ATOM 788 O O . LEU A 1 105 ? -6.736 -20.416 8.392 1.00 66.88 105 LEU A O 1
ATOM 792 N N . GLU A 1 106 ? -6.633 -19.291 10.334 1.00 67.06 106 GLU A N 1
ATOM 793 C CA . GLU A 1 106 ? -6.666 -20.464 11.214 1.00 67.06 106 GLU A CA 1
ATOM 794 C C . GLU A 1 106 ? -8.095 -21.019 11.377 1.00 67.06 106 GLU A C 1
ATOM 796 O O . GLU A 1 106 ? -9.088 -20.306 11.186 1.00 67.06 106 GLU A O 1
ATOM 801 N N . ASP A 1 107 ? -8.205 -22.302 11.739 1.00 52.75 107 ASP A N 1
ATOM 802 C CA . ASP A 1 107 ? -9.487 -23.000 11.884 1.00 52.75 107 ASP A CA 1
ATOM 803 C C . ASP A 1 107 ? -10.432 -22.266 12.854 1.00 52.75 107 ASP A C 1
ATOM 805 O O . ASP A 1 107 ? -10.137 -22.070 14.033 1.00 52.75 107 ASP A O 1
ATOM 809 N N . GLY A 1 108 ? -11.605 -21.871 12.346 1.00 58.44 108 GLY A N 1
ATOM 810 C CA . GLY A 1 108 ? -12.632 -21.135 13.093 1.00 58.44 108 GLY A CA 1
ATOM 811 C C . GLY A 1 108 ? -12.668 -19.622 12.839 1.00 58.44 108 GLY A C 1
ATOM 812 O O . GLY A 1 108 ? -13.628 -18.971 13.260 1.00 58.44 108 GLY A O 1
ATOM 813 N N . ALA A 1 109 ? -11.692 -19.056 12.119 1.00 60.59 109 ALA A N 1
ATOM 814 C CA . ALA A 1 109 ? -11.744 -17.670 11.658 1.00 60.59 109 ALA A CA 1
ATOM 815 C C . ALA A 1 109 ? -12.697 -17.509 10.457 1.00 60.59 109 ALA A C 1
ATOM 817 O O . ALA A 1 109 ? -12.812 -18.386 9.598 1.00 60.59 109 ALA A O 1
ATOM 818 N N . LYS A 1 110 ? -13.401 -16.372 10.377 1.00 63.41 110 LYS A N 1
ATOM 819 C CA . LYS A 1 110 ? -14.185 -16.036 9.181 1.00 63.41 110 LYS A CA 1
ATOM 820 C C . LYS A 1 110 ? -13.224 -15.632 8.056 1.00 63.41 110 LYS A C 1
ATOM 822 O O . LYS A 1 110 ? -12.441 -14.705 8.261 1.00 63.41 110 LYS A O 1
ATOM 827 N N . PRO A 1 111 ? -13.292 -16.271 6.876 1.00 69.88 111 PRO A N 1
ATOM 828 C CA . PRO A 1 111 ? -12.407 -15.938 5.771 1.00 69.88 111 PRO A CA 1
ATOM 829 C C . PRO A 1 111 ? -12.666 -14.516 5.268 1.00 69.88 111 PRO A C 1
ATOM 831 O O . PRO A 1 111 ? -13.798 -14.027 5.287 1.00 69.88 111 PRO A O 1
ATOM 834 N N . ILE A 1 112 ? -11.602 -13.870 4.793 1.00 80.38 112 ILE A N 1
ATOM 835 C CA . ILE A 1 112 ? -11.691 -12.588 4.093 1.00 80.38 112 ILE A CA 1
ATOM 836 C C . ILE A 1 112 ? -12.461 -12.793 2.786 1.00 80.38 112 ILE A C 1
ATOM 838 O O . ILE A 1 112 ? -12.127 -13.655 1.975 1.00 80.38 112 ILE A O 1
ATOM 842 N N . GLU A 1 113 ? -13.472 -11.963 2.570 1.00 87.38 113 GLU A N 1
ATOM 843 C CA . GLU A 1 113 ? -14.164 -11.808 1.301 1.00 87.38 113 GLU A CA 1
ATOM 844 C C . GLU A 1 113 ? -13.488 -10.689 0.500 1.00 87.38 113 GLU A C 1
ATOM 846 O O . GLU A 1 113 ? -13.288 -9.580 0.994 1.00 87.38 113 GLU A O 1
ATOM 851 N N . PHE A 1 114 ? -13.153 -10.957 -0.758 1.00 89.56 114 PHE A N 1
ATOM 852 C CA . PHE A 1 114 ? -12.602 -9.939 -1.647 1.00 89.56 114 PHE A CA 1
ATOM 853 C C . PHE A 1 114 ? -13.681 -9.361 -2.557 1.00 89.56 114 PHE A C 1
ATOM 855 O O . PHE A 1 114 ? -14.418 -10.101 -3.207 1.00 89.56 114 PHE A O 1
ATOM 862 N N . VAL A 1 115 ? -13.733 -8.032 -2.641 1.00 93.75 115 VAL A N 1
ATOM 863 C CA . VAL A 1 115 ? -14.633 -7.295 -3.534 1.00 93.75 115 VAL A CA 1
ATOM 864 C C . VAL A 1 115 ? -13.796 -6.630 -4.617 1.00 93.75 115 VAL A C 1
ATOM 866 O O . VAL A 1 115 ? -12.864 -5.891 -4.315 1.00 93.75 115 VAL A O 1
ATOM 869 N N . VAL A 1 116 ? -14.095 -6.909 -5.884 1.00 93.62 116 VAL A N 1
ATOM 870 C CA . VAL A 1 116 ? -13.379 -6.305 -7.015 1.00 93.62 116 VAL A CA 1
ATOM 871 C C . VAL A 1 116 ? -13.945 -4.914 -7.289 1.00 93.62 116 VAL A C 1
ATOM 873 O O . VAL A 1 116 ? -15.142 -4.769 -7.519 1.00 93.62 116 VAL A O 1
ATOM 876 N N . ASN A 1 117 ? -13.078 -3.903 -7.275 1.00 93.50 117 ASN A N 1
ATOM 877 C CA . ASN A 1 117 ? -13.432 -2.502 -7.499 1.00 93.50 117 ASN A CA 1
ATOM 878 C C . ASN A 1 117 ? -12.735 -1.888 -8.728 1.00 93.50 117 ASN A C 1
ATOM 880 O O . ASN A 1 117 ? -13.021 -0.745 -9.059 1.00 93.50 117 ASN A O 1
ATOM 884 N N . ASP A 1 118 ? -11.858 -2.606 -9.434 1.00 88.00 118 ASP A N 1
ATOM 885 C CA . ASP A 1 118 ? -11.160 -2.189 -10.667 1.00 88.00 118 ASP A CA 1
ATOM 886 C C . ASP A 1 118 ? -10.145 -1.048 -10.507 1.00 88.00 118 ASP A C 1
ATOM 888 O O . ASP A 1 118 ? -8.948 -1.223 -10.756 1.00 88.00 118 ASP A O 1
ATOM 892 N N . THR A 1 119 ? -10.601 0.134 -10.096 1.00 89.94 119 THR A N 1
ATOM 893 C CA . THR A 1 119 ? -9.811 1.370 -10.088 1.00 89.94 119 THR A CA 1
ATOM 894 C C . THR A 1 119 ? -9.542 1.873 -8.678 1.00 89.94 119 THR A C 1
ATOM 896 O O . THR A 1 119 ? -10.291 1.602 -7.741 1.00 89.94 119 THR A O 1
ATOM 899 N N . PHE A 1 120 ? -8.487 2.680 -8.524 1.00 90.56 120 PHE A N 1
ATOM 900 C CA . PHE A 1 120 ? -8.187 3.301 -7.235 1.00 90.56 120 PHE A CA 1
ATOM 901 C C . PHE A 1 120 ? -9.320 4.218 -6.755 1.00 90.56 120 PHE A C 1
ATOM 903 O O . PHE A 1 120 ? -9.615 4.240 -5.568 1.00 90.56 120 PHE A O 1
ATOM 910 N N . LYS A 1 121 ? -10.007 4.923 -7.665 1.00 92.50 121 LYS A N 1
ATOM 911 C CA . LYS A 1 121 ? -11.178 5.732 -7.306 1.00 92.50 121 LYS A CA 1
ATOM 912 C C . LYS A 1 121 ? -12.283 4.872 -6.696 1.00 92.50 121 LYS A C 1
ATOM 914 O O . LYS A 1 121 ? -12.746 5.174 -5.606 1.00 92.50 121 LYS A O 1
ATOM 919 N N . ASN A 1 122 ? -12.640 3.777 -7.357 1.00 94.62 122 ASN A N 1
ATOM 920 C CA . ASN A 1 122 ? -13.692 2.888 -6.876 1.00 94.62 122 ASN A CA 1
ATOM 921 C C . ASN A 1 122 ? -13.336 2.226 -5.535 1.00 94.62 122 ASN A C 1
ATOM 923 O O . ASN A 1 122 ? -14.235 1.974 -4.747 1.00 94.62 122 ASN A O 1
ATOM 927 N N . LEU A 1 123 ? -12.051 1.961 -5.260 1.00 93.19 123 LEU A N 1
ATOM 928 C CA . LEU A 1 123 ? -11.600 1.484 -3.943 1.00 93.19 123 LEU A CA 1
ATOM 929 C C . LEU A 1 123 ? -11.828 2.529 -2.841 1.00 93.19 123 LEU A C 1
ATOM 931 O O . LEU A 1 123 ? -12.194 2.188 -1.720 1.00 93.19 123 LEU A O 1
ATOM 935 N N . ARG A 1 124 ? -11.623 3.815 -3.145 1.00 94.94 124 ARG A N 1
ATOM 936 C CA . ARG A 1 124 ? -11.926 4.899 -2.198 1.00 94.94 124 ARG A CA 1
ATOM 937 C C . ARG A 1 124 ? -13.430 5.087 -2.029 1.00 94.94 124 ARG A C 1
ATOM 939 O O . ARG A 1 124 ? -13.903 5.222 -0.906 1.00 94.94 124 ARG A O 1
ATOM 946 N N . ASP A 1 125 ? -14.190 5.027 -3.119 1.00 95.31 125 ASP A N 1
ATOM 947 C CA . ASP A 1 125 ? -15.652 5.082 -3.066 1.00 95.31 125 ASP A CA 1
ATOM 948 C C . ASP A 1 125 ? -16.215 3.910 -2.234 1.00 95.31 125 ASP A C 1
ATOM 950 O O . ASP A 1 125 ? -17.101 4.120 -1.409 1.00 95.31 125 ASP A O 1
ATOM 954 N N . SER A 1 126 ? -15.646 2.703 -2.361 1.00 94.62 126 SER A N 1
ATOM 955 C CA . SER A 1 126 ? -16.159 1.485 -1.719 1.00 94.62 126 SER A CA 1
ATOM 956 C C . SER A 1 126 ? -16.015 1.449 -0.197 1.00 94.62 126 SER A C 1
ATOM 958 O O . SER A 1 126 ? -16.759 0.742 0.488 1.00 94.62 126 SER A O 1
ATOM 960 N N . VAL A 1 127 ? -15.040 2.167 0.367 1.00 92.19 127 VAL A N 1
ATOM 961 C CA . VAL A 1 127 ? -14.929 2.324 1.831 1.00 92.19 127 VAL A CA 1
ATOM 962 C C . VAL A 1 127 ? -15.864 3.407 2.356 1.00 92.19 127 VAL A C 1
ATOM 964 O O . VAL A 1 127 ? -16.321 3.320 3.493 1.00 92.19 127 VAL A O 1
ATOM 967 N N . ASN A 1 128 ? -16.194 4.390 1.519 1.00 92.19 128 ASN A N 1
ATOM 968 C CA . ASN A 1 128 ? -17.092 5.487 1.864 1.00 92.19 128 ASN A CA 1
ATOM 969 C C . ASN A 1 128 ? -18.571 5.089 1.749 1.00 92.19 128 ASN A C 1
ATOM 971 O O . ASN A 1 128 ? -19.379 5.478 2.590 1.00 92.19 128 ASN A O 1
ATOM 975 N N . ASP A 1 129 ? -18.931 4.276 0.753 1.00 91.50 129 ASP A N 1
ATOM 976 C CA . ASP A 1 129 ? -20.282 3.720 0.605 1.00 91.50 129 ASP A CA 1
ATOM 977 C C . ASP A 1 129 ? -20.532 2.476 1.484 1.00 91.50 129 ASP A C 1
ATOM 979 O O . ASP A 1 129 ? -21.675 2.049 1.672 1.00 91.50 129 ASP A O 1
ATOM 983 N N . GLY A 1 130 ? -19.468 1.915 2.069 1.00 87.00 130 GLY A N 1
ATOM 984 C CA . GLY A 1 130 ? -19.516 0.772 2.977 1.00 87.00 130 GLY A CA 1
ATOM 985 C C . GLY A 1 130 ? -19.670 -0.591 2.297 1.00 87.00 130 GLY A C 1
ATOM 986 O O . GLY A 1 130 ? -19.932 -1.581 2.989 1.00 87.00 130 GLY A O 1
ATOM 987 N N . SER A 1 131 ? -19.508 -0.675 0.974 1.00 88.44 131 SER A N 1
ATOM 988 C CA . SER A 1 131 ? -19.454 -1.942 0.235 1.00 88.44 131 SER A CA 1
ATOM 989 C C . SER A 1 131 ? -18.224 -2.781 0.604 1.00 88.44 131 SER A C 1
ATOM 991 O O . SER A 1 131 ? -18.299 -4.015 0.578 1.00 88.44 131 SER A O 1
ATOM 993 N N . THR A 1 132 ? -17.143 -2.129 1.040 1.00 91.50 132 THR A N 1
ATOM 994 C CA . THR A 1 132 ? -15.926 -2.736 1.607 1.00 91.50 132 THR A CA 1
ATOM 995 C C . THR A 1 132 ? -15.566 -2.081 2.940 1.00 91.50 132 THR A C 1
ATOM 997 O O . THR A 1 132 ? -15.828 -0.897 3.129 1.00 91.50 132 THR A O 1
ATOM 1000 N N . ALA A 1 133 ? -14.950 -2.819 3.866 1.00 87.69 133 ALA A N 1
ATOM 1001 C CA . ALA A 1 133 ? -14.468 -2.248 5.129 1.00 87.69 133 ALA A CA 1
ATOM 1002 C C . ALA A 1 133 ? -13.123 -1.527 4.986 1.00 87.69 133 ALA A C 1
ATOM 1004 O O . ALA A 1 133 ? -12.877 -0.540 5.675 1.00 87.69 133 ALA A O 1
ATOM 1005 N N . ALA A 1 134 ? -12.246 -2.028 4.116 1.00 90.75 134 ALA A N 1
ATOM 1006 C CA . ALA A 1 134 ? -10.939 -1.443 3.852 1.00 90.75 134 ALA A CA 1
ATOM 1007 C C . ALA A 1 134 ? -10.406 -1.897 2.486 1.00 90.75 134 ALA A C 1
ATOM 1009 O O . ALA A 1 134 ? -10.880 -2.875 1.908 1.00 90.75 134 ALA A O 1
ATOM 1010 N N . PHE A 1 135 ? -9.373 -1.217 2.003 1.00 92.31 135 PHE A N 1
ATOM 1011 C CA . PHE A 1 135 ? -8.523 -1.670 0.905 1.00 92.31 135 PHE A CA 1
ATOM 1012 C C . PHE A 1 135 ? -7.059 -1.373 1.245 1.00 92.31 135 PHE A C 1
ATOM 1014 O O . PHE A 1 135 ? -6.764 -0.609 2.165 1.00 92.31 135 PHE A O 1
ATOM 1021 N N . MET A 1 136 ? -6.136 -1.965 0.491 1.00 90.38 136 MET A N 1
ATOM 1022 C CA . MET A 1 136 ? -4.700 -1.715 0.629 1.00 90.38 136 MET A CA 1
ATOM 1023 C C . MET A 1 136 ? -4.151 -1.099 -0.653 1.00 90.38 136 MET A C 1
ATOM 1025 O O . MET A 1 136 ? -4.445 -1.583 -1.748 1.00 90.38 136 MET A O 1
ATOM 1029 N N . TRP A 1 137 ? -3.353 -0.042 -0.516 1.00 91.06 137 TRP A N 1
ATOM 1030 C CA . TRP A 1 137 ? -2.727 0.663 -1.632 1.00 91.06 137 TRP A CA 1
ATOM 1031 C C . TRP A 1 137 ? -1.395 1.290 -1.210 1.00 91.06 137 TRP A C 1
ATOM 1033 O O . TRP A 1 137 ? -1.086 1.360 -0.021 1.00 91.06 137 TRP A O 1
ATOM 1043 N N . GLU A 1 138 ? -0.598 1.727 -2.184 1.00 87.81 138 GLU A N 1
ATOM 1044 C CA . GLU A 1 138 ? 0.674 2.404 -1.924 1.00 87.81 138 GLU A CA 1
ATOM 1045 C C . GLU A 1 138 ? 0.429 3.727 -1.168 1.00 87.81 138 GLU A C 1
ATOM 1047 O O . GLU A 1 138 ? -0.511 4.472 -1.475 1.00 87.81 138 GLU A O 1
ATOM 1052 N N . TRP A 1 139 ? 1.242 3.983 -0.140 1.00 86.12 139 TRP A N 1
ATOM 1053 C CA . TRP A 1 139 ? 1.021 5.055 0.829 1.00 86.12 139 TRP A CA 1
ATOM 1054 C C . TRP A 1 139 ? 1.101 6.444 0.199 1.00 86.12 139 TRP A C 1
ATOM 1056 O O . TRP A 1 139 ? 0.159 7.218 0.346 1.00 86.12 139 TRP A O 1
ATOM 1066 N N . PHE A 1 140 ? 2.164 6.754 -0.543 1.00 81.50 140 PHE A N 1
ATOM 1067 C CA . PHE A 1 140 ? 2.367 8.090 -1.116 1.00 81.50 140 PHE A CA 1
ATOM 1068 C C . PHE A 1 140 ? 1.358 8.425 -2.219 1.00 81.50 140 PHE A C 1
ATOM 1070 O O . PHE A 1 140 ? 1.012 9.584 -2.427 1.00 81.50 140 PHE A O 1
ATOM 1077 N N . THR A 1 141 ? 0.806 7.410 -2.875 1.00 81.50 141 THR A N 1
ATOM 1078 C CA . THR A 1 141 ? -0.312 7.542 -3.815 1.00 81.50 141 THR A CA 1
ATOM 1079 C C . THR A 1 141 ? -1.640 7.812 -3.096 1.00 81.50 141 THR A C 1
ATOM 1081 O O . THR A 1 141 ? -2.535 8.449 -3.651 1.00 81.50 141 THR A O 1
ATOM 1084 N N . THR A 1 142 ? -1.788 7.334 -1.858 1.00 88.56 142 THR A N 1
ATOM 1085 C CA . THR A 1 142 ? -3.023 7.459 -1.064 1.00 88.56 142 THR A CA 1
ATOM 1086 C C . THR A 1 142 ? -3.034 8.698 -0.179 1.00 88.56 142 THR A C 1
ATOM 1088 O O . THR A 1 142 ? -4.103 9.248 0.087 1.00 88.56 142 THR A O 1
ATOM 1091 N N . LYS A 1 143 ? -1.858 9.163 0.248 1.00 87.62 143 LYS A N 1
ATOM 1092 C CA . LYS A 1 143 ? -1.686 10.264 1.193 1.00 87.62 143 LYS A CA 1
ATOM 1093 C C . LYS A 1 143 ? -2.477 11.532 0.827 1.00 87.62 143 LYS A C 1
ATOM 1095 O O . LYS A 1 143 ? -3.184 12.007 1.709 1.00 87.62 143 LYS A O 1
ATOM 1100 N N . PRO A 1 144 ? -2.527 12.011 -0.436 1.00 89.62 144 PRO A N 1
ATOM 1101 C CA . PRO A 1 144 ? -3.338 13.187 -0.777 1.00 89.62 144 PRO A CA 1
ATOM 1102 C C . PRO A 1 144 ? -4.831 13.033 -0.431 1.00 89.62 144 PRO A C 1
ATOM 1104 O O . PRO A 1 144 ? -5.487 13.981 -0.001 1.00 89.62 144 PRO A O 1
ATOM 1107 N N . PHE A 1 145 ? -5.375 11.821 -0.571 1.00 91.38 145 PHE A N 1
ATOM 1108 C CA . PHE A 1 145 ? -6.770 11.517 -0.247 1.00 91.38 145 PHE A CA 1
ATOM 1109 C C . PHE A 1 145 ? -6.988 11.393 1.262 1.00 91.38 145 PHE A C 1
ATOM 1111 O O . PHE A 1 145 ? -8.046 11.768 1.761 1.00 91.38 145 PHE A O 1
ATOM 1118 N N . GLN A 1 146 ? -5.980 10.934 2.004 1.00 91.56 146 GLN A N 1
ATOM 1119 C CA . GLN A 1 146 ? -6.013 10.972 3.462 1.00 91.56 146 GLN A CA 1
ATOM 1120 C C . GLN A 1 146 ? -5.919 12.407 3.996 1.00 91.56 146 GLN A C 1
ATOM 1122 O O . GLN A 1 146 ? -6.659 12.751 4.918 1.00 91.56 146 GLN A O 1
ATOM 1127 N N . ASP A 1 147 ? -5.056 13.243 3.419 1.00 90.44 147 ASP A N 1
ATOM 1128 C CA . ASP A 1 147 ? -4.888 14.648 3.806 1.00 90.44 147 ASP A CA 1
ATOM 1129 C C . ASP A 1 147 ? -6.173 15.452 3.567 1.00 90.44 147 ASP A C 1
ATOM 1131 O O . ASP A 1 147 ? -6.556 16.281 4.389 1.00 90.44 147 ASP A O 1
ATOM 1135 N N . SER A 1 148 ? -6.894 15.153 2.479 1.00 94.56 148 SER A N 1
ATOM 1136 C CA . SER A 1 148 ? -8.213 15.741 2.199 1.00 94.56 148 SER A CA 1
ATOM 1137 C C . SER A 1 148 ? -9.345 15.227 3.105 1.00 94.56 148 SER A C 1
ATOM 1139 O O . SER A 1 148 ? -10.432 15.802 3.115 1.00 94.56 148 SER A O 1
ATOM 1141 N N . GLY A 1 149 ? -9.113 14.138 3.847 1.00 93.31 149 GLY A N 1
ATOM 1142 C CA . GLY A 1 149 ? -10.128 13.448 4.646 1.00 93.31 149 GLY A CA 1
ATOM 1143 C C . GLY A 1 149 ? -11.059 12.514 3.859 1.00 93.31 149 GLY A C 1
ATOM 1144 O O . GLY A 1 149 ? -11.967 11.947 4.461 1.00 93.31 149 GLY A O 1
ATOM 1145 N N . GLU A 1 150 ? -10.844 12.321 2.550 1.00 93.81 150 GLU A N 1
ATOM 1146 C CA . GLU A 1 150 ? -11.630 11.407 1.698 1.00 93.81 150 GLU A CA 1
ATOM 1147 C C . GLU A 1 150 ? -11.503 9.942 2.137 1.00 93.81 150 GLU A C 1
ATOM 1149 O O . GLU A 1 150 ? -12.448 9.167 2.002 1.00 93.81 150 GLU A O 1
ATOM 1154 N N . VAL A 1 151 ? -10.342 9.551 2.666 1.00 94.44 151 VAL A N 1
ATOM 1155 C CA . VAL A 1 151 ? -10.107 8.217 3.233 1.00 94.44 151 VAL A CA 1
ATOM 1156 C C . VAL A 1 151 ? -9.373 8.315 4.565 1.00 94.44 151 VAL A C 1
ATOM 1158 O O . VAL A 1 151 ? -8.668 9.284 4.839 1.00 94.44 151 VAL A O 1
ATOM 1161 N N . LYS A 1 152 ? -9.500 7.283 5.404 1.00 90.69 152 LYS A N 1
ATOM 1162 C CA . LYS A 1 152 ? -8.835 7.219 6.710 1.00 90.69 152 LYS A CA 1
ATOM 1163 C C . LYS A 1 152 ? -7.712 6.187 6.706 1.00 90.69 152 LYS A C 1
ATOM 1165 O O . LYS A 1 152 ? -7.936 5.024 6.382 1.00 90.69 152 LYS A O 1
ATOM 1170 N N . PHE A 1 153 ? -6.518 6.595 7.133 1.00 88.69 153 PHE A N 1
ATOM 1171 C CA . PHE A 1 153 ? -5.418 5.664 7.372 1.00 88.69 153 PHE A CA 1
ATOM 1172 C C . PHE A 1 153 ? -5.674 4.854 8.649 1.00 88.69 153 PHE A C 1
ATOM 1174 O O . PHE A 1 153 ? -5.891 5.422 9.720 1.00 88.69 153 PHE A O 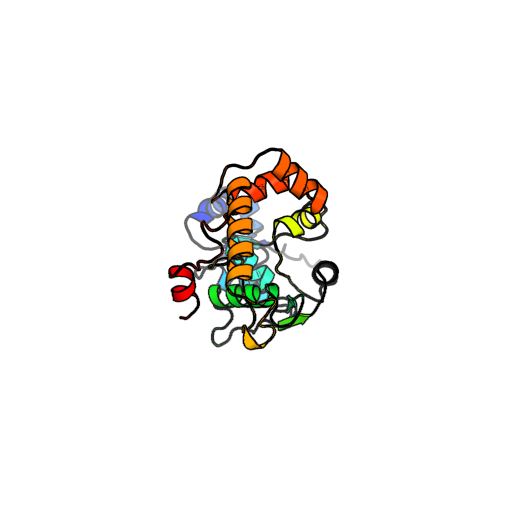1
ATOM 1181 N N . ILE A 1 154 ? -5.661 3.526 8.523 1.00 84.44 154 ILE A N 1
ATOM 1182 C CA . ILE A 1 154 ? -5.898 2.591 9.636 1.00 84.44 154 ILE A CA 1
ATOM 1183 C C . ILE A 1 154 ? -4.656 1.774 10.009 1.00 84.44 154 ILE A C 1
ATOM 1185 O O . ILE A 1 154 ? -4.614 1.195 11.089 1.00 84.44 154 ILE A O 1
ATOM 1189 N N . GLY A 1 155 ? -3.650 1.722 9.134 1.00 84.50 155 GLY A N 1
ATOM 1190 C CA . GLY A 1 155 ? -2.421 0.965 9.345 1.00 84.50 155 GLY A CA 1
ATOM 1191 C C . GLY A 1 155 ? -1.687 0.665 8.041 1.00 84.50 155 GLY A C 1
ATOM 1192 O O . GLY A 1 155 ? -2.191 0.924 6.949 1.00 84.50 155 GLY A O 1
ATOM 1193 N N . ASN A 1 156 ? -0.488 0.101 8.167 1.00 83.19 156 ASN A N 1
ATOM 1194 C CA . ASN A 1 156 ? 0.343 -0.341 7.055 1.00 83.19 156 ASN A CA 1
ATOM 1195 C C . ASN A 1 156 ? 0.754 -1.809 7.223 1.00 83.19 156 ASN A C 1
ATOM 1197 O O . ASN A 1 156 ? 0.826 -2.341 8.329 1.00 83.19 156 ASN A O 1
ATOM 1201 N N . VAL A 1 157 ? 1.040 -2.456 6.095 1.00 81.75 157 VAL A N 1
ATOM 1202 C CA . VAL A 1 157 ? 1.612 -3.804 6.047 1.00 81.75 157 VAL A CA 1
ATOM 1203 C C . VAL A 1 157 ? 2.807 -3.723 5.105 1.00 81.75 157 VAL A C 1
ATOM 1205 O O . VAL A 1 157 ? 2.604 -3.638 3.890 1.00 81.75 157 VAL A O 1
ATOM 1208 N N . PRO A 1 158 ? 4.040 -3.650 5.631 1.00 77.06 158 PRO A N 1
ATOM 1209 C CA . PRO A 1 158 ? 5.219 -3.621 4.780 1.00 77.06 158 PRO A CA 1
ATOM 1210 C C . PRO A 1 158 ? 5.325 -4.937 4.001 1.00 77.06 158 PRO A C 1
ATOM 1212 O O . PRO A 1 158 ? 5.022 -6.007 4.533 1.00 77.06 158 PRO A O 1
ATOM 1215 N N . THR A 1 159 ? 5.747 -4.868 2.736 1.00 73.69 159 THR A N 1
ATOM 1216 C CA . THR A 1 159 ? 6.081 -6.078 1.980 1.00 73.69 159 THR A CA 1
ATOM 1217 C C . THR A 1 159 ? 7.295 -6.731 2.636 1.00 73.69 159 THR A C 1
ATOM 1219 O O . THR A 1 159 ? 8.296 -6.043 2.836 1.00 73.69 159 THR A O 1
ATOM 1222 N N . PRO A 1 160 ? 7.243 -8.030 2.970 1.00 70.31 160 PRO A N 1
ATOM 1223 C CA . PRO A 1 160 ? 8.399 -8.703 3.552 1.00 70.31 160 PRO A CA 1
ATOM 1224 C C . PRO A 1 160 ? 9.497 -8.975 2.509 1.00 70.31 160 PRO A C 1
ATOM 1226 O O . PRO A 1 160 ? 10.622 -9.265 2.882 1.00 70.31 160 PRO A O 1
ATOM 1229 N N . TRP A 1 161 ? 9.182 -8.839 1.217 1.00 74.81 161 TRP A N 1
ATOM 1230 C CA . TRP A 1 161 ? 10.091 -9.021 0.084 1.00 74.81 161 TRP A CA 1
ATOM 1231 C C . TRP A 1 161 ? 10.293 -7.725 -0.722 1.00 74.81 161 TRP A C 1
ATOM 1233 O O . TRP A 1 161 ? 9.604 -6.719 -0.517 1.00 74.81 161 TRP A O 1
ATOM 1243 N N . GLU A 1 162 ? 11.218 -7.777 -1.687 1.00 71.44 162 GLU A N 1
ATOM 1244 C CA . GLU A 1 162 ? 11.494 -6.711 -2.658 1.00 71.44 162 GLU A CA 1
ATOM 1245 C C . GLU A 1 162 ? 10.239 -6.330 -3.456 1.00 71.44 162 GLU A C 1
ATOM 1247 O O . GLU A 1 162 ? 9.598 -7.164 -4.095 1.00 71.44 162 GLU A O 1
ATOM 1252 N N . SER A 1 163 ? 9.879 -5.047 -3.447 1.00 69.19 163 SER A N 1
ATOM 1253 C CA . SER A 1 163 ? 8.583 -4.597 -3.968 1.00 69.19 163 SER A CA 1
ATOM 1254 C C . SER A 1 163 ? 8.449 -4.652 -5.497 1.00 69.19 163 SER A C 1
ATOM 1256 O O . SER A 1 163 ? 7.326 -4.632 -5.999 1.00 69.19 163 SER A O 1
ATOM 1258 N N . TRP A 1 164 ? 9.560 -4.706 -6.243 1.00 71.31 164 TRP A N 1
ATOM 1259 C CA . TRP A 1 164 ? 9.573 -4.671 -7.709 1.00 71.31 164 TRP A CA 1
ATOM 1260 C C . TRP A 1 164 ? 10.631 -5.612 -8.289 1.00 71.31 164 TRP A C 1
ATOM 1262 O O . TRP A 1 164 ? 11.747 -5.678 -7.783 1.00 71.31 164 TRP A O 1
ATOM 1272 N N . VAL A 1 165 ? 10.288 -6.288 -9.391 1.00 74.19 165 VAL A N 1
ATOM 1273 C CA . VAL A 1 165 ? 11.181 -7.187 -10.140 1.00 74.19 165 VAL A CA 1
ATOM 1274 C C . VAL A 1 165 ? 11.048 -6.961 -11.647 1.00 74.19 165 VAL A C 1
ATOM 1276 O O . VAL A 1 165 ? 9.983 -6.578 -12.136 1.00 74.19 165 VAL A O 1
ATOM 1279 N N . ILE A 1 166 ? 12.122 -7.223 -12.395 1.00 73.88 166 ILE A N 1
ATOM 1280 C CA . ILE A 1 166 ? 12.125 -7.193 -13.863 1.00 73.88 166 ILE A CA 1
ATOM 1281 C C . ILE A 1 166 ? 11.966 -8.624 -14.375 1.00 73.88 166 ILE A C 1
ATOM 1283 O O . ILE A 1 166 ? 12.732 -9.511 -14.010 1.00 73.88 166 ILE A O 1
ATOM 1287 N N . VAL A 1 167 ? 10.982 -8.847 -15.247 1.00 74.19 167 VAL A N 1
ATOM 1288 C CA . VAL A 1 167 ? 10.711 -10.154 -15.860 1.00 74.19 167 VAL A CA 1
ATOM 1289 C C . VAL A 1 167 ? 10.642 -10.029 -17.378 1.00 74.19 167 VAL A C 1
ATOM 1291 O O . VAL A 1 167 ? 10.101 -9.060 -17.909 1.00 74.19 167 VAL A O 1
ATOM 1294 N N . ALA A 1 168 ? 11.175 -11.024 -18.085 1.00 74.19 168 ALA A N 1
ATOM 1295 C CA . ALA A 1 168 ? 11.122 -11.112 -19.541 1.00 74.19 168 ALA A CA 1
ATOM 1296 C C . ALA A 1 168 ? 10.388 -12.390 -19.974 1.00 74.19 168 ALA A C 1
ATOM 1298 O O . ALA A 1 168 ? 10.421 -13.406 -19.282 1.00 74.19 168 ALA A O 1
ATOM 1299 N N . SER A 1 169 ? 9.713 -12.340 -21.127 1.00 72.06 169 SER A N 1
ATOM 1300 C CA . SER A 1 169 ? 9.168 -13.549 -21.766 1.00 72.06 169 SER A CA 1
ATOM 1301 C C . SER A 1 169 ? 10.300 -14.454 -22.284 1.00 72.06 169 SER A C 1
ATOM 1303 O O . SER A 1 169 ? 11.394 -13.945 -22.538 1.00 72.06 169 SER A O 1
ATOM 1305 N N . PRO A 1 170 ? 10.041 -15.756 -22.518 1.00 78.81 170 PRO A N 1
ATOM 1306 C CA . PRO A 1 170 ? 10.995 -16.639 -23.189 1.00 78.81 170 PRO A CA 1
ATOM 1307 C C . PRO A 1 170 ? 11.421 -16.085 -24.557 1.00 78.81 170 PRO A C 1
ATOM 1309 O O . PRO A 1 170 ? 10.591 -15.527 -25.287 1.00 78.81 170 PRO A O 1
ATOM 1312 N N . GLN A 1 171 ? 12.706 -16.222 -24.897 1.00 74.81 171 GLN A N 1
ATOM 1313 C CA . GLN A 1 171 ? 13.301 -15.621 -26.097 1.00 74.81 171 GLN A CA 1
ATOM 1314 C C . GLN A 1 171 ? 12.624 -16.111 -27.386 1.00 74.81 171 GLN A C 1
ATOM 1316 O O . GLN A 1 171 ? 12.479 -15.347 -28.338 1.00 74.81 171 GLN A O 1
ATOM 1321 N N . GLU A 1 172 ? 12.137 -17.350 -27.395 1.00 85.56 172 GLU A N 1
ATOM 1322 C CA . GLU A 1 172 ? 11.455 -18.002 -28.516 1.00 85.56 172 GLU A CA 1
ATOM 1323 C C . GLU A 1 172 ? 10.211 -17.233 -28.971 1.00 85.56 172 GLU A C 1
ATOM 1325 O O . GLU A 1 172 ? 9.821 -17.308 -30.134 1.00 85.56 172 GLU A O 1
ATOM 1330 N N . ARG A 1 173 ? 9.594 -16.457 -28.069 1.00 84.44 173 ARG A N 1
ATOM 1331 C CA . ARG A 1 173 ? 8.409 -15.651 -28.379 1.00 84.44 173 ARG A CA 1
ATOM 1332 C C . ARG A 1 173 ? 8.725 -14.480 -29.309 1.00 84.44 173 ARG A C 1
ATOM 1334 O O . ARG A 1 173 ? 7.861 -14.081 -30.086 1.00 84.44 173 ARG A O 1
ATOM 1341 N N . ASN A 1 174 ? 9.917 -13.891 -29.193 1.00 79.06 174 ASN A N 1
ATOM 1342 C CA . ASN A 1 174 ? 10.365 -12.787 -30.043 1.00 79.06 174 ASN A CA 1
ATOM 1343 C C . ASN A 1 174 ? 11.906 -12.690 -30.048 1.00 79.06 174 ASN A C 1
ATOM 1345 O O . ASN A 1 174 ? 12.468 -11.859 -29.328 1.00 79.06 174 ASN A O 1
ATOM 1349 N N . PRO A 1 175 ? 12.599 -13.526 -30.841 1.00 84.19 175 PRO A N 1
ATOM 1350 C CA . PRO A 1 175 ? 14.051 -13.682 -30.746 1.00 84.19 175 PRO A CA 1
ATOM 1351 C C . PRO A 1 175 ? 14.857 -12.416 -31.051 1.00 84.19 175 PRO A C 1
ATOM 1353 O O . PRO A 1 175 ? 15.929 -12.226 -30.481 1.00 84.19 175 PRO A O 1
ATOM 1356 N N . GLU A 1 176 ? 14.346 -11.551 -31.930 1.00 82.00 176 GLU A N 1
ATOM 1357 C CA . GLU A 1 176 ? 15.007 -10.305 -32.329 1.00 82.00 176 GLU A CA 1
ATOM 1358 C C . GLU A 1 176 ? 14.916 -9.234 -31.230 1.00 82.00 176 GLU A C 1
ATOM 1360 O O . GLU A 1 176 ? 15.900 -8.565 -30.909 1.00 82.00 176 GLU A O 1
ATOM 1365 N N . VAL A 1 177 ? 13.744 -9.082 -30.604 1.00 79.06 177 VAL A N 1
ATOM 1366 C CA . VAL A 1 177 ? 13.539 -8.097 -29.528 1.00 79.06 177 VAL A CA 1
ATOM 1367 C C . VAL A 1 177 ? 14.120 -8.586 -28.201 1.00 79.06 177 VAL A C 1
ATOM 1369 O O . VAL A 1 177 ? 14.660 -7.786 -27.440 1.00 79.06 177 VAL A O 1
ATOM 1372 N N . LEU A 1 178 ? 14.046 -9.891 -27.937 1.00 76.12 178 LEU A N 1
ATOM 1373 C CA . LEU A 1 178 ? 14.540 -10.532 -26.714 1.00 76.12 178 LEU A CA 1
ATOM 1374 C C . LEU A 1 178 ? 15.974 -11.058 -26.866 1.00 76.12 178 LEU A C 1
ATOM 1376 O O . LEU A 1 178 ? 16.409 -11.911 -26.094 1.00 76.12 178 LEU A O 1
ATOM 1380 N N . ALA A 1 179 ? 16.721 -10.556 -27.853 1.00 85.31 179 ALA A N 1
ATOM 1381 C CA . ALA A 1 179 ? 18.121 -10.903 -28.035 1.00 85.31 179 ALA A CA 1
ATOM 1382 C C . ALA A 1 179 ? 18.925 -10.570 -26.757 1.00 85.31 179 ALA A C 1
ATOM 1384 O O . ALA A 1 179 ? 18.828 -9.439 -26.261 1.00 85.31 179 ALA A O 1
ATOM 1385 N N . PRO A 1 180 ? 19.770 -11.488 -26.242 1.00 84.62 180 PRO A N 1
ATOM 1386 C CA . PRO A 1 180 ? 20.506 -11.282 -24.993 1.00 84.62 180 PRO A CA 1
ATOM 1387 C C . PRO A 1 180 ? 21.320 -9.986 -24.958 1.00 84.62 180 PRO A C 1
ATOM 1389 O O . PRO A 1 180 ? 21.373 -9.318 -23.929 1.00 84.62 180 PRO A O 1
ATOM 1392 N N . ALA A 1 181 ? 21.907 -9.589 -26.091 1.00 87.88 181 ALA A N 1
ATOM 1393 C CA . ALA A 1 181 ? 22.658 -8.341 -26.207 1.00 87.88 181 ALA A CA 1
ATOM 1394 C C . ALA A 1 181 ? 21.781 -7.099 -25.969 1.00 87.88 181 ALA A C 1
ATOM 1396 O O . ALA A 1 181 ? 22.192 -6.188 -25.256 1.00 87.88 181 ALA A O 1
ATOM 1397 N N . ARG A 1 182 ? 20.555 -7.086 -26.505 1.00 84.44 182 ARG A N 1
ATOM 1398 C CA . ARG A 1 182 ? 19.614 -5.968 -26.362 1.00 84.44 182 ARG A CA 1
ATOM 1399 C C . ARG A 1 182 ? 19.059 -5.871 -24.943 1.00 84.44 182 ARG A C 1
ATOM 1401 O O . ARG A 1 182 ? 18.945 -4.774 -24.405 1.00 84.44 182 ARG A O 1
ATOM 1408 N N . LEU A 1 183 ? 18.747 -7.014 -24.325 1.00 81.69 183 LEU A N 1
ATOM 1409 C CA . LEU A 1 183 ? 18.331 -7.066 -22.919 1.00 81.69 183 LEU A CA 1
ATOM 1410 C C . LEU A 1 183 ? 19.453 -6.589 -21.993 1.00 81.69 183 LEU A C 1
ATOM 1412 O O . LEU A 1 183 ? 19.205 -5.790 -21.096 1.00 81.69 183 LEU A O 1
ATOM 1416 N N . LYS A 1 184 ? 20.691 -7.025 -22.248 1.00 87.19 184 LYS A N 1
ATOM 1417 C CA . LYS A 1 184 ? 21.867 -6.576 -21.501 1.00 87.19 184 LYS A CA 1
ATOM 1418 C C . LYS A 1 184 ? 22.066 -5.063 -21.617 1.00 87.19 184 LYS A C 1
ATOM 1420 O O . LYS A 1 184 ? 22.196 -4.403 -20.594 1.00 87.19 184 LYS A O 1
ATOM 1425 N N . GLU A 1 185 ? 22.015 -4.512 -22.829 1.00 89.50 185 GLU A N 1
ATOM 1426 C CA . GLU A 1 185 ? 22.147 -3.067 -23.054 1.00 89.50 185 GLU A CA 1
ATOM 1427 C C . GLU A 1 185 ? 21.060 -2.264 -22.318 1.00 89.50 185 GLU A C 1
ATOM 1429 O O . GLU A 1 185 ? 21.349 -1.234 -21.710 1.00 89.50 185 GLU A O 1
ATOM 1434 N N . PHE A 1 186 ? 19.808 -2.735 -22.346 1.00 87.00 186 PHE A N 1
ATOM 1435 C CA . PHE A 1 186 ? 18.707 -2.110 -21.610 1.00 87.00 186 PHE A CA 1
ATOM 1436 C C . PHE A 1 186 ? 18.971 -2.087 -20.099 1.00 87.00 186 PHE A C 1
ATOM 1438 O O . PHE A 1 186 ? 18.837 -1.033 -19.477 1.00 87.00 186 PHE A O 1
ATOM 1445 N N . LEU A 1 187 ? 19.368 -3.226 -19.523 1.00 86.25 187 LEU A N 1
ATOM 1446 C CA . LEU A 1 187 ? 19.633 -3.345 -18.089 1.00 86.25 187 LEU A CA 1
ATOM 1447 C C . LEU A 1 187 ? 20.832 -2.490 -17.661 1.00 86.25 187 LEU A C 1
ATOM 1449 O O . LEU A 1 187 ? 20.738 -1.803 -16.653 1.00 86.25 187 LEU A O 1
ATOM 1453 N N . GLU A 1 188 ? 21.911 -2.445 -18.447 1.00 88.12 188 GLU A N 1
ATOM 1454 C CA . GLU A 1 188 ? 23.086 -1.604 -18.160 1.00 88.12 188 GLU A CA 1
ATOM 1455 C C . GLU A 1 188 ? 22.758 -0.102 -18.224 1.00 88.12 188 GLU A C 1
ATOM 1457 O O . GLU A 1 188 ? 23.221 0.685 -17.396 1.00 88.12 188 GLU A O 1
ATOM 1462 N N . LYS A 1 189 ? 21.920 0.316 -19.182 1.00 85.31 189 LYS A N 1
ATOM 1463 C CA . LYS A 1 189 ? 21.425 1.700 -19.240 1.00 85.31 189 LYS A CA 1
ATOM 1464 C C . LYS A 1 189 ? 20.547 2.026 -18.039 1.00 85.31 189 LYS A C 1
ATOM 1466 O O . LYS A 1 189 ? 20.669 3.117 -17.485 1.00 85.31 189 LYS A O 1
ATOM 1471 N N . LEU A 1 190 ? 19.673 1.105 -17.638 1.00 83.81 190 LEU A N 1
ATOM 1472 C CA . LEU A 1 190 ? 18.837 1.283 -16.456 1.00 83.81 190 LEU A CA 1
ATOM 1473 C C . LEU A 1 190 ? 19.692 1.381 -15.187 1.00 83.81 190 LEU A C 1
ATOM 1475 O O . LEU A 1 190 ? 19.476 2.304 -14.407 1.00 83.81 190 LEU A O 1
ATOM 1479 N N . ASP A 1 191 ? 20.709 0.528 -15.037 1.00 86.44 191 ASP A N 1
ATOM 1480 C CA . ASP A 1 191 ? 21.677 0.586 -13.935 1.00 86.44 191 ASP A CA 1
ATOM 1481 C C . ASP A 1 191 ? 22.295 1.986 -13.832 1.00 86.44 191 ASP A C 1
ATOM 1483 O O . ASP A 1 191 ? 22.224 2.612 -12.776 1.00 86.44 191 ASP A O 1
ATOM 1487 N N . HIS A 1 192 ? 22.769 2.554 -14.945 1.00 86.81 192 HIS A N 1
ATOM 1488 C CA . HIS A 1 192 ? 23.304 3.919 -14.966 1.00 86.81 192 HIS A CA 1
ATOM 1489 C C . HIS A 1 192 ? 22.307 4.970 -14.436 1.00 86.81 192 HIS A C 1
ATOM 1491 O O . HIS A 1 192 ? 22.682 5.837 -13.643 1.00 86.81 192 HIS A O 1
ATOM 1497 N N . PHE A 1 193 ? 21.030 4.901 -14.829 1.00 85.56 193 PHE A N 1
ATOM 1498 C CA . PHE A 1 193 ? 20.013 5.835 -14.330 1.00 85.56 193 PHE A CA 1
ATOM 1499 C C . PHE A 1 193 ? 19.643 5.590 -12.867 1.00 85.56 193 PHE A C 1
ATOM 1501 O O . PHE A 1 193 ? 19.461 6.560 -12.134 1.00 85.56 193 PHE A O 1
ATOM 1508 N N . THR A 1 194 ? 19.574 4.335 -12.416 1.00 85.62 194 THR A N 1
ATOM 1509 C CA . THR A 1 194 ? 19.343 4.027 -10.995 1.00 85.62 194 THR A CA 1
ATOM 1510 C C . THR A 1 194 ? 20.491 4.535 -10.124 1.00 85.62 194 THR A C 1
ATOM 1512 O O . THR A 1 194 ? 20.247 5.121 -9.074 1.00 85.62 194 THR A O 1
ATOM 1515 N N . HIS A 1 195 ? 21.738 4.426 -10.595 1.00 85.06 195 HIS A N 1
ATOM 1516 C CA . HIS A 1 195 ? 22.915 4.942 -9.893 1.00 85.06 195 HIS A CA 1
ATOM 1517 C C . HIS A 1 195 ? 22.911 6.466 -9.823 1.00 85.06 195 HIS A C 1
ATOM 1519 O O . HIS A 1 195 ? 23.158 7.023 -8.756 1.00 85.06 195 HIS A O 1
ATOM 1525 N N . ARG A 1 196 ? 22.561 7.143 -10.925 1.00 84.38 196 ARG A N 1
ATOM 1526 C CA . ARG A 1 196 ? 22.399 8.606 -10.951 1.00 84.38 196 ARG A CA 1
ATOM 1527 C C . ARG A 1 196 ? 21.254 9.085 -10.053 1.00 84.38 196 ARG A C 1
ATOM 1529 O O . ARG A 1 196 ? 21.346 10.165 -9.477 1.00 84.38 196 ARG A O 1
ATOM 1536 N N . PHE A 1 197 ? 20.163 8.327 -9.975 1.00 83.06 197 PHE A N 1
ATOM 1537 C CA . PHE A 1 197 ? 19.018 8.648 -9.122 1.00 83.06 197 PHE A CA 1
ATOM 1538 C C . PHE A 1 197 ? 19.297 8.401 -7.633 1.00 83.06 197 PHE A C 1
ATOM 1540 O O . PHE A 1 197 ? 18.680 9.039 -6.782 1.00 83.06 197 PHE A O 1
ATOM 1547 N N . GLY A 1 198 ? 20.219 7.485 -7.330 1.00 78.50 198 GLY A N 1
ATOM 1548 C CA . GLY A 1 198 ? 20.670 7.131 -5.990 1.00 78.50 198 GLY A CA 1
ATOM 1549 C C . GLY A 1 198 ? 20.429 5.654 -5.669 1.00 78.50 198 GLY A C 1
ATOM 1550 O O . GLY A 1 198 ? 19.303 5.159 -5.760 1.00 78.50 198 GLY A O 1
ATOM 1551 N N . ILE A 1 199 ? 21.490 4.964 -5.240 1.00 70.06 199 ILE A N 1
ATOM 1552 C CA . ILE A 1 199 ? 21.435 3.587 -4.724 1.00 70.06 199 ILE A CA 1
ATOM 1553 C C . ILE A 1 199 ? 21.177 3.587 -3.211 1.00 70.06 199 ILE A C 1
ATOM 1555 O O . ILE A 1 199 ? 21.690 4.419 -2.466 1.00 70.06 199 ILE A O 1
ATOM 1559 N N . GLY A 1 200 ? 20.382 2.643 -2.705 1.00 65.81 200 GLY A N 1
ATOM 1560 C CA . GLY A 1 200 ? 19.991 2.678 -1.290 1.00 65.81 200 GLY A CA 1
ATOM 1561 C C . GLY A 1 200 ? 19.204 3.953 -0.937 1.00 65.81 200 GLY A C 1
ATOM 1562 O O . GLY A 1 200 ? 18.295 4.335 -1.667 1.00 65.81 200 GLY A O 1
ATOM 1563 N N . LYS A 1 201 ? 19.538 4.610 0.184 1.00 63.94 201 LYS A N 1
ATOM 1564 C CA . LYS A 1 201 ? 18.823 5.799 0.706 1.00 63.94 201 LYS A CA 1
ATOM 1565 C C . LYS A 1 201 ? 19.473 7.159 0.338 1.00 63.94 201 LYS A C 1
ATOM 1567 O O . LYS A 1 201 ? 19.159 8.162 0.973 1.00 63.94 201 LYS A O 1
ATOM 1572 N N . GLY A 1 202 ? 20.365 7.225 -0.664 1.00 57.34 202 GLY A N 1
ATOM 1573 C CA . GLY A 1 202 ? 20.980 8.478 -1.172 1.00 57.34 202 GLY A CA 1
ATOM 1574 C C . GLY A 1 202 ? 21.765 8.272 -2.486 1.00 57.34 202 GLY A C 1
ATOM 1575 O O . GLY A 1 202 ? 21.995 7.143 -2.875 1.00 57.34 202 GLY A O 1
ATOM 1576 N N . VAL A 1 203 ? 22.221 9.260 -3.263 1.00 59.22 203 VAL A N 1
ATOM 1577 C CA . VAL A 1 203 ? 22.039 10.721 -3.266 1.00 59.22 203 VAL A CA 1
ATOM 1578 C C . VAL A 1 203 ? 20.924 11.076 -4.245 1.00 59.22 203 VAL A C 1
ATOM 1580 O O . VAL A 1 203 ? 20.909 10.563 -5.358 1.00 59.22 203 VAL A O 1
ATOM 1583 N N . ARG A 1 204 ? 20.021 11.977 -3.842 1.00 70.62 204 ARG A N 1
ATOM 1584 C CA . ARG A 1 204 ? 18.948 12.489 -4.701 1.00 70.62 204 ARG A CA 1
ATOM 1585 C C . ARG A 1 204 ? 19.070 13.996 -4.840 1.00 70.62 204 ARG A C 1
ATOM 1587 O O . ARG A 1 204 ? 19.020 14.723 -3.851 1.00 70.62 204 ARG A O 1
ATOM 1594 N N . GLU A 1 205 ? 19.276 14.426 -6.072 1.00 77.44 205 GLU A N 1
ATOM 1595 C CA . GLU A 1 205 ? 19.417 15.817 -6.471 1.00 77.44 205 GLU A CA 1
ATOM 1596 C C . GLU A 1 205 ? 18.051 16.503 -6.634 1.00 77.44 205 GLU A C 1
ATOM 1598 O O . GLU A 1 205 ? 16.990 15.870 -6.627 1.00 77.44 205 GLU A O 1
ATOM 1603 N N . ALA A 1 206 ? 18.072 17.833 -6.729 1.00 83.12 206 ALA A N 1
ATOM 1604 C CA . ALA A 1 206 ? 16.856 18.632 -6.847 1.00 83.12 206 ALA A CA 1
ATOM 1605 C C . ALA A 1 206 ? 16.081 18.342 -8.148 1.00 83.12 206 ALA A C 1
ATOM 1607 O O . ALA A 1 206 ? 14.851 18.367 -8.135 1.00 83.12 206 ALA A O 1
ATOM 1608 N N . ASP A 1 207 ? 16.784 18.011 -9.236 1.00 87.44 207 ASP A N 1
ATOM 1609 C CA . ASP A 1 207 ? 16.191 17.651 -10.530 1.00 87.44 207 ASP A CA 1
ATOM 1610 C C . ASP A 1 207 ? 15.335 16.376 -10.436 1.00 87.44 207 ASP A C 1
ATOM 1612 O O . ASP A 1 207 ? 14.247 16.314 -11.008 1.00 87.44 207 ASP A O 1
ATOM 1616 N N . HIS A 1 208 ? 15.760 15.386 -9.646 1.00 88.38 208 HIS A N 1
ATOM 1617 C CA . HIS A 1 208 ? 15.003 14.156 -9.397 1.00 88.38 208 HIS A CA 1
ATOM 1618 C C . HIS A 1 208 ? 13.706 14.420 -8.635 1.00 88.38 208 HIS A C 1
ATOM 1620 O O . HIS A 1 208 ? 12.670 13.831 -8.948 1.00 88.38 208 HIS A O 1
ATOM 1626 N N . VAL A 1 209 ? 13.748 15.300 -7.629 1.00 87.62 209 VAL A N 1
ATOM 1627 C CA . VAL A 1 209 ? 12.553 15.695 -6.866 1.00 87.62 209 VAL A CA 1
ATOM 1628 C C . VAL A 1 209 ? 11.560 16.395 -7.789 1.00 87.62 209 VAL A C 1
ATOM 1630 O O . VAL A 1 209 ? 10.375 16.058 -7.796 1.00 87.62 209 VAL A O 1
ATOM 1633 N N . GLU A 1 210 ? 12.047 17.340 -8.593 1.00 89.75 210 GLU A N 1
ATOM 1634 C CA . GLU A 1 210 ? 11.231 18.088 -9.544 1.00 89.75 210 GLU A CA 1
ATOM 1635 C C . GLU A 1 210 ? 10.614 17.174 -10.609 1.00 89.75 210 GLU A C 1
ATOM 1637 O O . GLU A 1 210 ? 9.419 17.282 -10.895 1.00 89.75 210 GLU A O 1
ATOM 1642 N N . PHE A 1 211 ? 11.388 16.222 -11.137 1.00 88.62 211 PHE A N 1
ATOM 1643 C CA . PHE A 1 211 ? 10.900 15.240 -12.099 1.00 88.62 211 PHE A CA 1
ATOM 1644 C C . PHE A 1 211 ? 9.739 14.415 -11.534 1.00 88.62 211 PHE A C 1
ATOM 1646 O O . PHE A 1 211 ? 8.695 14.314 -12.181 1.00 88.62 211 PHE A O 1
ATOM 1653 N N . VAL A 1 212 ? 9.883 13.855 -10.326 1.00 84.00 212 VAL A N 1
ATOM 1654 C CA . VAL A 1 212 ? 8.834 13.028 -9.699 1.00 84.00 212 VAL A CA 1
ATOM 1655 C C . VAL A 1 212 ? 7.588 13.866 -9.409 1.00 84.00 212 VAL A C 1
ATOM 1657 O O . VAL A 1 212 ? 6.485 13.476 -9.788 1.00 84.00 212 VAL A O 1
ATOM 1660 N N . LYS A 1 213 ? 7.759 15.051 -8.816 1.00 87.06 213 LYS A N 1
ATOM 1661 C CA . LYS A 1 213 ? 6.669 15.997 -8.541 1.00 87.06 213 LYS A CA 1
ATOM 1662 C C . LYS A 1 213 ? 5.876 16.341 -9.803 1.00 87.06 213 LYS A C 1
ATOM 1664 O O . LYS A 1 213 ? 4.652 16.247 -9.798 1.00 87.06 213 LYS A O 1
ATOM 1669 N N . ASN A 1 214 ? 6.556 16.724 -10.882 1.00 86.69 214 ASN A N 1
ATOM 1670 C CA . ASN A 1 214 ? 5.893 17.186 -12.101 1.00 86.69 214 ASN A CA 1
ATOM 1671 C C . ASN A 1 214 ? 5.267 16.031 -12.895 1.00 86.69 214 ASN A C 1
ATOM 1673 O O . ASN A 1 21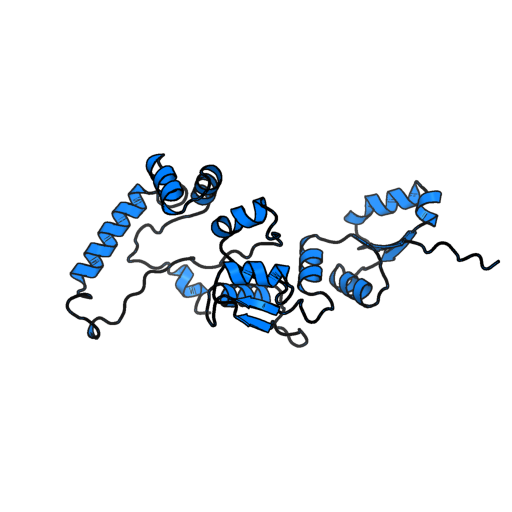4 ? 4.197 16.206 -13.472 1.00 86.69 214 ASN A O 1
ATOM 1677 N N . THR A 1 215 ? 5.908 14.859 -12.901 1.00 84.38 215 THR A N 1
ATOM 1678 C CA . THR A 1 215 ? 5.447 13.680 -13.656 1.00 84.38 215 THR A CA 1
ATOM 1679 C C . THR A 1 215 ? 4.284 12.973 -12.969 1.00 84.38 215 THR A C 1
ATOM 1681 O O . THR A 1 215 ? 3.350 12.538 -13.636 1.00 84.38 215 THR A O 1
ATOM 1684 N N . PHE A 1 216 ? 4.333 12.850 -11.639 1.00 81.06 216 PHE A N 1
ATOM 1685 C CA . PHE A 1 216 ? 3.337 12.108 -10.859 1.00 81.06 216 PHE A CA 1
ATOM 1686 C C . PHE A 1 216 ? 2.378 13.011 -10.077 1.00 81.06 216 PHE A C 1
ATOM 1688 O O . PHE A 1 216 ? 1.521 12.506 -9.356 1.00 81.06 216 PHE A O 1
ATOM 1695 N N . HIS A 1 217 ? 2.498 14.334 -10.233 1.00 84.44 217 HIS A N 1
ATOM 1696 C CA . HIS A 1 217 ? 1.649 15.343 -9.591 1.00 84.44 217 HIS A CA 1
ATOM 1697 C C . HIS A 1 217 ? 1.587 15.205 -8.058 1.00 84.44 217 HIS A C 1
ATOM 1699 O O . HIS A 1 217 ? 0.535 15.386 -7.447 1.00 84.44 217 HIS A O 1
ATOM 1705 N N . GLN A 1 218 ? 2.722 14.874 -7.438 1.00 80.31 218 GLN A N 1
ATOM 1706 C CA . GLN A 1 218 ? 2.854 14.693 -5.989 1.00 80.31 218 GLN A CA 1
ATOM 1707 C C . GLN A 1 218 ? 3.424 15.946 -5.316 1.00 80.31 218 GLN A C 1
ATOM 1709 O O . GLN A 1 218 ? 4.233 16.665 -5.905 1.00 80.31 218 GLN A O 1
ATOM 1714 N N . ALA A 1 219 ? 3.030 16.198 -4.065 1.00 87.38 219 ALA A N 1
ATOM 1715 C CA . ALA A 1 219 ? 3.586 17.289 -3.272 1.00 87.38 219 ALA A CA 1
ATOM 1716 C C . ALA A 1 219 ? 5.092 17.082 -3.041 1.00 87.38 219 ALA A C 1
ATOM 1718 O O . ALA A 1 219 ? 5.555 15.968 -2.804 1.00 87.38 219 ALA A O 1
ATOM 1719 N N . GLU A 1 220 ? 5.873 18.162 -3.092 1.00 90.62 220 GLU A N 1
ATOM 1720 C CA . GLU A 1 220 ? 7.338 18.083 -3.005 1.00 90.62 220 GLU A CA 1
ATOM 1721 C C . GLU A 1 220 ? 7.828 17.456 -1.692 1.00 90.62 220 GLU A C 1
ATOM 1723 O O . GLU A 1 220 ? 8.792 16.692 -1.675 1.00 90.62 220 GLU A O 1
ATOM 1728 N N . GLU A 1 221 ? 7.155 17.779 -0.591 1.00 90.44 221 GLU A N 1
ATOM 1729 C CA . GLU A 1 221 ? 7.431 17.230 0.736 1.00 90.44 221 GLU A CA 1
ATOM 1730 C C . GLU A 1 221 ? 7.210 15.714 0.796 1.00 90.44 221 GLU A C 1
ATOM 1732 O O . GLU A 1 221 ? 8.058 14.995 1.324 1.00 90.44 221 GLU A O 1
ATOM 1737 N N . ASP A 1 222 ? 6.148 15.222 0.157 1.00 86.81 222 ASP A N 1
ATOM 1738 C CA . ASP A 1 222 ? 5.828 13.796 0.083 1.00 86.81 222 ASP A CA 1
ATOM 1739 C C . ASP A 1 222 ? 6.818 13.045 -0.799 1.00 86.81 222 ASP A C 1
ATOM 1741 O O . ASP A 1 222 ? 7.268 11.958 -0.438 1.00 86.81 222 ASP A O 1
ATOM 1745 N N . VAL A 1 223 ? 7.231 13.655 -1.914 1.00 84.50 223 VAL A N 1
ATOM 1746 C CA . VAL A 1 223 ? 8.307 13.120 -2.753 1.00 84.50 223 VAL A CA 1
ATOM 1747 C C . VAL A 1 223 ? 9.580 12.987 -1.922 1.00 84.50 223 VAL A C 1
ATOM 1749 O O . VAL A 1 223 ? 10.154 11.904 -1.855 1.00 84.50 223 VAL A O 1
ATOM 1752 N N . LYS A 1 224 ? 10.010 14.052 -1.237 1.00 88.62 224 LYS A N 1
ATOM 1753 C CA . LYS A 1 224 ? 11.218 14.033 -0.396 1.00 88.62 224 LYS A CA 1
ATOM 1754 C C . LYS A 1 224 ? 11.145 12.986 0.714 1.00 88.62 224 LYS A C 1
ATOM 1756 O O . LYS A 1 224 ? 12.165 12.373 1.021 1.00 88.62 224 LYS A O 1
ATOM 1761 N N . GLU A 1 225 ? 9.977 12.767 1.308 1.00 87.88 225 GLU A N 1
ATOM 1762 C CA . GLU A 1 225 ? 9.790 11.734 2.328 1.00 87.88 225 GLU A CA 1
ATOM 1763 C C . GLU A 1 225 ? 9.857 10.323 1.728 1.00 87.88 225 GLU A C 1
ATOM 1765 O O . GLU A 1 225 ? 10.606 9.480 2.224 1.00 87.88 225 GLU A O 1
ATOM 1770 N N . TRP A 1 226 ? 9.183 10.085 0.600 1.00 85.38 226 TRP A N 1
ATOM 1771 C CA . TRP A 1 226 ? 9.276 8.830 -0.153 1.00 85.38 226 TRP A CA 1
ATOM 1772 C C . TRP A 1 226 ? 10.725 8.485 -0.507 1.00 85.38 226 TRP A C 1
ATOM 1774 O O . TRP A 1 226 ? 11.175 7.352 -0.315 1.00 85.38 226 TRP A O 1
ATOM 1784 N N . MET A 1 227 ? 11.489 9.486 -0.948 1.00 87.88 227 MET A N 1
ATOM 1785 C CA . MET A 1 227 ? 12.892 9.346 -1.329 1.00 87.88 227 MET A CA 1
ATOM 1786 C C . MET A 1 227 ? 13.797 8.811 -0.205 1.00 87.88 227 MET A C 1
ATOM 1788 O O . MET A 1 227 ? 14.800 8.168 -0.509 1.00 87.88 227 MET A O 1
ATOM 1792 N N . LYS A 1 228 ? 13.446 9.021 1.072 1.00 85.69 228 LYS A N 1
ATOM 1793 C CA . LYS A 1 228 ? 14.197 8.491 2.229 1.00 85.69 228 LYS A CA 1
ATOM 1794 C C . LYS A 1 228 ? 13.961 6.995 2.459 1.00 85.69 228 LYS A C 1
ATOM 1796 O O . LYS A 1 228 ? 14.785 6.330 3.092 1.00 85.69 228 LYS A O 1
ATOM 1801 N N . GLY A 1 229 ? 12.816 6.482 2.012 1.00 81.12 229 GLY A N 1
ATOM 1802 C CA . GLY A 1 229 ? 12.372 5.111 2.266 1.00 81.12 229 GLY A CA 1
ATOM 1803 C C . GLY A 1 229 ? 12.701 4.128 1.146 1.00 81.12 229 GLY A C 1
ATOM 1804 O O . GLY A 1 229 ? 12.920 2.953 1.427 1.00 81.12 229 GLY A O 1
ATOM 1805 N N . VAL A 1 230 ? 12.752 4.590 -0.106 1.00 81.88 230 VAL A N 1
ATOM 1806 C CA . VAL A 1 230 ? 12.941 3.725 -1.282 1.00 81.88 230 VAL A CA 1
ATOM 1807 C C . VAL A 1 230 ? 14.415 3.494 -1.621 1.00 81.88 230 VAL A C 1
ATOM 1809 O O . VAL A 1 230 ? 15.197 4.438 -1.707 1.00 81.88 230 VAL A O 1
ATOM 1812 N N . SER A 1 231 ? 14.759 2.237 -1.897 1.00 83.00 231 SER A N 1
ATOM 1813 C CA . SER A 1 231 ? 16.075 1.790 -2.358 1.00 83.00 231 SER A CA 1
ATOM 1814 C C . SER A 1 231 ? 15.985 1.037 -3.682 1.00 83.00 231 SER A C 1
ATOM 1816 O O . SER A 1 231 ? 15.022 0.309 -3.913 1.00 83.00 231 SER A O 1
ATOM 1818 N N . TYR A 1 232 ? 17.019 1.173 -4.511 1.00 83.88 232 TYR A N 1
ATOM 1819 C CA . TYR A 1 232 ? 17.172 0.466 -5.786 1.00 83.88 232 TYR A CA 1
ATOM 1820 C C . TYR A 1 232 ? 18.313 -0.559 -5.713 1.00 83.88 232 TYR A C 1
ATOM 1822 O O . TYR A 1 232 ? 19.245 -0.351 -4.925 1.00 83.88 232 TYR A O 1
ATOM 1830 N N . PRO A 1 233 ? 18.255 -1.650 -6.504 1.00 80.31 233 PRO A N 1
ATOM 1831 C CA . PRO A 1 233 ? 19.333 -2.631 -6.567 1.00 80.31 233 PRO A CA 1
ATOM 1832 C C . PRO A 1 233 ? 20.590 -2.031 -7.205 1.00 80.31 233 PRO A C 1
ATOM 1834 O O . PRO A 1 233 ? 20.510 -1.130 -8.035 1.00 80.31 233 PRO A O 1
ATOM 1837 N N . GLU A 1 234 ? 21.757 -2.576 -6.859 1.00 84.06 234 GLU A N 1
ATOM 1838 C CA . GLU A 1 234 ? 23.021 -2.185 -7.499 1.00 84.06 234 GLU A CA 1
ATOM 1839 C C . GLU A 1 234 ? 23.077 -2.630 -8.970 1.00 84.06 234 GLU A C 1
ATOM 1841 O O . GLU A 1 234 ? 23.660 -1.936 -9.802 1.00 84.06 234 GLU A O 1
ATOM 1846 N N . LYS A 1 235 ? 22.457 -3.774 -9.293 1.00 87.56 235 LYS A N 1
ATOM 1847 C CA . LYS A 1 235 ? 22.342 -4.311 -10.653 1.00 87.56 235 LYS A CA 1
ATOM 1848 C C . LYS A 1 235 ? 20.940 -4.845 -10.918 1.00 87.56 235 LYS A C 1
ATOM 1850 O O . LYS A 1 235 ? 20.523 -5.822 -10.302 1.00 87.56 235 LYS A O 1
ATOM 1855 N N . CYS A 1 236 ? 20.263 -4.292 -11.916 1.00 82.94 236 CYS A N 1
ATOM 1856 C CA . CYS A 1 236 ? 18.931 -4.693 -12.375 1.00 82.94 236 CYS A CA 1
ATOM 1857 C C . CYS A 1 236 ? 18.900 -6.100 -12.996 1.00 82.94 236 CYS A C 1
ATOM 1859 O O . CYS A 1 236 ? 17.837 -6.693 -13.151 1.00 82.94 236 CYS A O 1
ATOM 1861 N N . SER A 1 237 ? 20.065 -6.634 -13.375 1.00 83.56 237 SER A N 1
ATOM 1862 C CA . SER A 1 237 ? 20.224 -7.994 -13.908 1.00 83.56 237 SER A CA 1
ATOM 1863 C C . SER A 1 237 ? 20.326 -9.079 -12.831 1.00 83.56 237 SER A C 1
ATOM 1865 O O . SER A 1 237 ? 20.407 -10.261 -13.166 1.00 83.56 237 SER A O 1
ATOM 1867 N N . GLN A 1 238 ? 20.356 -8.700 -11.553 1.00 84.19 238 GLN A N 1
ATOM 1868 C CA . GLN A 1 238 ? 20.521 -9.618 -10.433 1.00 84.19 238 GLN A CA 1
ATOM 1869 C C . GLN A 1 238 ? 19.263 -9.644 -9.566 1.00 84.19 238 GLN A C 1
ATOM 1871 O O . GLN A 1 238 ? 18.537 -8.660 -9.465 1.00 84.19 238 GLN A O 1
ATOM 1876 N N . VAL A 1 239 ? 19.025 -10.788 -8.930 1.00 75.81 239 VAL A N 1
ATOM 1877 C CA . VAL A 1 239 ? 17.967 -10.975 -7.933 1.00 75.81 239 VAL A CA 1
ATOM 1878 C C . VAL A 1 239 ? 18.634 -11.400 -6.635 1.00 75.81 239 VAL A C 1
ATOM 1880 O O . VAL A 1 239 ? 19.555 -12.224 -6.659 1.00 75.81 239 VAL A O 1
ATOM 1883 N N . SER A 1 240 ? 18.189 -10.846 -5.507 1.00 75.00 240 SER A N 1
ATOM 1884 C CA . SER A 1 240 ? 18.717 -11.236 -4.204 1.00 75.00 240 SER A CA 1
ATOM 1885 C C . SER A 1 240 ? 18.425 -12.713 -3.924 1.00 75.00 240 SER A C 1
ATOM 1887 O O . SER A 1 240 ? 17.290 -13.187 -4.017 1.00 75.00 240 SER A O 1
ATOM 1889 N N . LEU A 1 241 ? 19.468 -13.462 -3.554 1.00 76.25 241 LEU A N 1
ATOM 1890 C CA . LEU A 1 241 ? 19.333 -14.869 -3.174 1.00 76.25 241 LEU A CA 1
ATOM 1891 C C . LEU A 1 241 ? 18.454 -15.032 -1.925 1.00 76.25 241 LEU A C 1
ATOM 1893 O O . LEU A 1 241 ? 17.793 -16.057 -1.771 1.00 76.25 241 LEU A O 1
ATOM 1897 N N . GLU A 1 242 ? 18.461 -14.039 -1.037 1.00 77.12 242 GLU A N 1
ATOM 1898 C CA . GLU A 1 242 ? 17.601 -13.993 0.144 1.00 77.12 242 GLU A CA 1
ATOM 1899 C C . GLU A 1 242 ? 16.130 -13.912 -0.267 1.00 77.12 242 GLU A C 1
ATOM 1901 O O . GLU A 1 242 ? 15.366 -14.798 0.109 1.00 77.12 242 GLU A O 1
ATOM 1906 N N . THR A 1 243 ? 15.771 -12.986 -1.167 1.00 70.19 243 THR A N 1
ATOM 1907 C CA . THR A 1 243 ? 14.413 -12.879 -1.732 1.00 70.19 243 THR A CA 1
ATOM 1908 C C . THR A 1 243 ? 13.934 -14.212 -2.299 1.00 70.19 243 THR A C 1
ATOM 1910 O O . THR A 1 243 ? 12.823 -14.652 -2.008 1.00 70.19 243 THR A O 1
ATOM 1913 N N . VAL A 1 244 ? 14.776 -14.903 -3.077 1.00 72.94 244 VAL A N 1
ATOM 1914 C CA . VAL A 1 244 ? 14.429 -16.213 -3.655 1.00 72.94 244 VAL A CA 1
ATOM 1915 C C . VAL A 1 244 ? 14.181 -17.254 -2.559 1.00 72.94 244 VAL A C 1
ATOM 1917 O O . VAL A 1 244 ? 13.205 -18.000 -2.622 1.00 72.94 244 VAL A O 1
ATOM 1920 N N . LYS A 1 245 ? 15.043 -17.306 -1.539 1.00 75.50 245 LYS A N 1
ATOM 1921 C CA . LYS A 1 245 ? 14.935 -18.271 -0.435 1.00 75.50 245 LYS A CA 1
ATOM 1922 C C . LYS A 1 245 ? 13.741 -18.012 0.477 1.00 75.50 245 LYS A C 1
ATOM 1924 O O . LYS A 1 245 ? 13.201 -18.965 1.028 1.00 75.50 245 LYS A O 1
ATOM 1929 N N . GLU A 1 246 ? 13.359 -16.758 0.675 1.00 68.94 246 GLU A N 1
ATOM 1930 C CA . GLU A 1 246 ? 12.227 -16.388 1.527 1.00 68.94 246 GLU A CA 1
ATOM 1931 C C . GLU A 1 246 ? 10.884 -16.534 0.812 1.00 68.94 246 GLU A C 1
ATOM 1933 O O . GLU A 1 246 ? 9.893 -16.874 1.451 1.00 68.94 246 GLU A O 1
ATOM 1938 N N . THR A 1 247 ? 10.860 -16.349 -0.511 1.00 61.81 247 THR A N 1
ATOM 1939 C CA . THR A 1 247 ? 9.627 -16.425 -1.311 1.00 61.81 247 THR A CA 1
ATOM 1940 C C . THR A 1 247 ? 9.219 -17.867 -1.655 1.00 61.81 247 THR A C 1
ATOM 1942 O O . THR A 1 247 ? 8.037 -18.122 -1.859 1.00 61.81 247 THR A O 1
ATOM 1945 N N . ILE A 1 248 ? 10.162 -18.819 -1.727 1.00 57.34 248 ILE A N 1
ATOM 1946 C CA . ILE A 1 248 ? 9.914 -20.219 -2.159 1.00 57.34 248 ILE A CA 1
ATOM 1947 C C . ILE A 1 248 ? 9.747 -21.191 -0.962 1.00 57.34 248 ILE A C 1
ATOM 1949 O O . ILE A 1 248 ? 9.865 -22.404 -1.120 1.00 57.34 248 ILE A O 1
ATOM 1953 N N . LYS A 1 249 ? 9.497 -20.696 0.255 1.00 45.66 249 LYS A N 1
ATOM 1954 C CA . LYS A 1 249 ? 9.247 -21.570 1.417 1.00 45.66 249 LYS A CA 1
ATOM 1955 C C . LYS A 1 249 ? 7.858 -22.197 1.416 1.00 45.66 249 LYS A C 1
ATOM 1957 O O . LYS A 1 249 ? 6.890 -21.492 1.061 1.00 45.66 249 LYS A O 1
#

Sequence (249 aa):
MSTSIPKKLRIGYVPEHFSSPLLQLIKSDHDFASTIELIPNPSGTGQMIKSFQDCQIDVAIALTESLIAGIILGPTSRAHRLGISRLGSGSQVMASVMALQRGWLEDGAKPIEFVVNDTFKNLRDSVNDGSTAAFMWEWFTTKPFQDSGEVKFIGNVPTPWESWVIVASPQERNPEVLAPARLKEFLEKLDHFTHRFGIGKGVREADHVEFVKNTFHQAEEDVKEWMKGVSYPEKCSQVSLETVKETIK

Organism: Melampsora larici-populina (strain 98AG31 / pathotype 3-4-7) (NCBI:txid747676)

pLDDT: mean 78.98, std 12.35, range [36.84, 95.31]

Secondary structure (DSSP, 8-state):
---PPP--EEEEE--SGGGHHHHHHHHH-HHHHHTEEEEE-TT-HHHHHHHHHTT--SEEE--HHHHHHHHHT-SSTTTTEEEESSTT-HHHHHHHHHHHHTTTTSTTSPPPEEEE--SHHHHHHHHHTTS-SEE---HHHHHHHHHTTSS--------SS-S-------GGG-TTTT-HHHHHHHHHHHHHHHHHH-STT----HHHHHHHHHHHT--HHHHHHHHHH----S-TT---HHHHHHHT-